Protein AF-0000000068408564 (afdb_homodimer)

Sequence (354 aa):
MNSSTHLSLLFTILLIFIPHVISQTSTPKLYEVVCKNASNDDLEQRCLNLFEDNHEITLAKDDLTLCKLFLNMAIHKSSKAKNYLKSLINKYPSSKVIKKCVTDYYDDLVFSLKSSLSELVKNPLLANYDAVIAGDGPKNCESDLGREKIVNSSSISTINNEMQFLSYVAYLATANLMNSSTHLSLLFTILLIFIPHVISQTSTPKLYEVVCKNASNDDLEQRCLNLFEDNHEITLAKDDLTLCKLFLNMAIHKSSKAKNYLKSLINKYPSSKVIKKCVTDYYDDLVFSLKSSLSELVKNPLLANYDAVIAGDGPKNCESDLGREKIVNSSSISTINNEMQFLSYVAYLATANL

Solvent-accessible surface area (backbone atoms only — not comparable to full-atom values): 18547 Å² total; per-residue (Å²): 141,80,74,76,73,74,81,75,76,77,77,73,76,76,76,73,77,67,72,72,75,68,71,74,74,69,77,75,52,71,61,55,59,35,22,69,70,42,93,42,71,67,54,21,51,53,42,47,51,54,41,67,76,35,57,77,43,65,64,41,89,46,64,68,54,29,38,51,48,47,38,52,49,44,35,52,52,43,48,53,50,34,51,52,44,50,58,42,30,74,75,37,69,66,43,62,52,50,45,43,28,34,70,50,19,39,46,45,23,40,48,22,34,51,50,14,54,73,21,50,82,87,35,34,68,57,13,22,50,27,15,45,56,18,20,48,16,30,49,49,34,39,50,42,33,36,60,62,53,36,56,57,46,56,55,42,40,53,50,22,51,52,46,24,47,45,18,47,50,42,21,41,39,32,63,72,99,137,85,86,72,74,78,80,73,74,80,78,74,77,77,75,76,77,68,74,71,74,69,73,74,74,70,78,76,52,73,63,54,58,35,22,68,69,42,95,42,71,67,54,21,52,54,42,47,50,55,42,68,75,36,56,77,43,65,64,41,88,47,63,68,55,28,36,50,49,46,41,51,49,44,38,51,53,42,49,53,50,36,52,52,45,50,59,41,31,75,76,37,71,67,42,63,48,51,47,43,26,33,70,51,19,38,45,46,23,39,48,21,33,49,52,13,56,73,21,50,81,87,35,34,69,58,14,19,49,25,14,45,56,16,20,48,16,30,48,49,33,43,48,37,30,50,63,54,40,44,64,49,48,60,52,43,41,50,47,23,52,51,48,26,47,45,17,48,49,42,22,41,39,31,61,72,98

Structure (mmCIF, N/CA/C/O backbone):
data_AF-0000000068408564-model_v1
#
loop_
_entity.id
_entity.type
_entity.pdbx_description
1 polymer 'Uncharacterized protein LOC113787081'
#
loop_
_atom_site.group_PDB
_atom_site.id
_atom_site.type_symbol
_atom_site.label_atom_id
_atom_site.label_alt_id
_atom_site.label_comp_id
_atom_site.label_asym_id
_atom_site.label_entity_id
_atom_site.label_seq_id
_atom_site.pdbx_PDB_ins_code
_atom_site.Cartn_x
_atom_site.Cartn_y
_atom_site.Cartn_z
_atom_site.occupancy
_atom_site.B_iso_or_equiv
_atom_site.auth_seq_id
_atom_site.auth_comp_id
_atom_site.auth_asym_id
_atom_site.auth_atom_id
_atom_site.pdbx_PDB_model_num
ATOM 1 N N . MET A 1 1 ? 96.25 -35.688 -16.844 1 30.08 1 MET A N 1
ATOM 2 C CA . MET A 1 1 ? 97 -34.5 -16.484 1 30.08 1 MET A CA 1
ATOM 3 C C . MET A 1 1 ? 96.188 -33.25 -16.703 1 30.08 1 MET A C 1
ATOM 5 O O . MET A 1 1 ? 96.562 -32.156 -16.219 1 30.08 1 MET A O 1
ATOM 9 N N . ASN A 1 2 ? 95.062 -33.375 -17.594 1 30.55 2 ASN A N 1
ATOM 10 C CA . ASN A 1 2 ? 93.875 -32.875 -18.281 1 30.55 2 ASN A CA 1
ATOM 11 C C . ASN A 1 2 ? 92.875 -32.344 -17.297 1 30.55 2 ASN A C 1
ATOM 13 O O . ASN A 1 2 ? 92.062 -33.125 -16.719 1 30.55 2 ASN A O 1
ATOM 17 N N . SER A 1 3 ? 93.25 -31.328 -16.5 1 35.88 3 SER A N 1
ATOM 18 C CA . SER A 1 3 ? 92.5 -30.75 -15.422 1 35.88 3 SER A CA 1
ATOM 19 C C . SER A 1 3 ? 91.188 -30.141 -15.945 1 35.88 3 SER A C 1
ATOM 21 O O . SER A 1 3 ? 90.438 -29.469 -15.203 1 35.88 3 SER A O 1
ATOM 23 N N . SER A 1 4 ? 91.125 -29.969 -17.281 1 37.41 4 SER A N 1
ATOM 24 C CA . SER A 1 4 ? 90.188 -29.031 -17.812 1 37.41 4 SER A CA 1
ATOM 25 C C . SER A 1 4 ? 88.75 -29.5 -17.531 1 37.41 4 SER A C 1
ATOM 27 O O . SER A 1 4 ? 88.188 -30.219 -18.328 1 37.41 4 SER A O 1
ATOM 29 N N . THR A 1 5 ? 88.562 -30.25 -16.438 1 40.66 5 THR A N 1
ATOM 30 C CA . THR A 1 5 ? 87.188 -30.75 -16.281 1 40.66 5 THR A CA 1
ATOM 31 C C . THR A 1 5 ? 86.188 -29.609 -16.297 1 40.66 5 THR A C 1
ATOM 33 O O . THR A 1 5 ? 86.25 -28.719 -15.445 1 40.66 5 THR A O 1
ATOM 36 N N . HIS A 1 6 ? 85.812 -29.047 -17.594 1 37.53 6 HIS A N 1
ATOM 37 C CA . HIS A 1 6 ? 84.75 -28.203 -18.031 1 37.53 6 HIS A CA 1
ATOM 38 C C . HIS A 1 6 ? 83.438 -28.516 -17.266 1 37.53 6 HIS A C 1
ATOM 40 O O . HIS A 1 6 ? 83.125 -29.688 -17.062 1 37.53 6 HIS A O 1
ATOM 46 N N . LEU A 1 7 ? 83.062 -27.594 -16.328 1 39.06 7 LEU A N 1
ATOM 47 C CA . LEU A 1 7 ? 81.812 -27.234 -15.617 1 39.06 7 LEU A CA 1
ATOM 48 C C . LEU A 1 7 ? 80.625 -27.266 -16.562 1 39.06 7 LEU A C 1
ATOM 50 O O . LEU A 1 7 ? 80.438 -26.359 -17.375 1 39.06 7 LEU A O 1
ATOM 54 N N . SER A 1 8 ? 80.438 -28.297 -17.453 1 38.81 8 SER A N 1
ATOM 55 C CA . SER A 1 8 ? 79.188 -28.359 -18.203 1 38.81 8 SER A CA 1
ATOM 56 C C . SER A 1 8 ? 78 -28.156 -17.281 1 38.81 8 SER A C 1
ATOM 58 O O . SER A 1 8 ? 77.75 -29 -16.422 1 38.81 8 SER A O 1
ATOM 60 N N . LEU A 1 9 ? 77.75 -26.891 -16.859 1 39 9 LEU A N 1
ATOM 61 C CA . LEU A 1 9 ? 76.562 -26.359 -16.281 1 39 9 LEU A CA 1
ATOM 62 C C . LEU A 1 9 ? 75.312 -26.844 -17.062 1 39 9 LEU A C 1
ATOM 64 O O . LEU A 1 9 ? 75.188 -26.5 -18.234 1 39 9 LEU A O 1
ATOM 68 N N . LEU A 1 10 ? 74.875 -28.125 -16.828 1 35.78 10 LEU A N 1
ATOM 69 C CA . LEU A 1 10 ? 73.562 -28.734 -17.219 1 35.78 10 LEU A CA 1
ATOM 70 C C . LEU A 1 10 ? 72.438 -27.781 -16.953 1 35.78 10 LEU A C 1
ATOM 72 O O . LEU A 1 10 ? 72.125 -27.422 -15.805 1 35.78 10 LEU A O 1
ATOM 76 N N . PHE A 1 11 ? 72.125 -26.797 -17.844 1 39.72 11 PHE A N 1
ATOM 77 C CA . PHE A 1 11 ? 70.875 -26.062 -17.938 1 39.72 11 PHE A CA 1
ATOM 78 C C . PHE A 1 11 ? 69.688 -27.016 -17.953 1 39.72 11 PHE A C 1
ATOM 80 O O . PHE A 1 11 ? 69.438 -27.641 -18.969 1 39.72 11 PHE A O 1
ATOM 87 N N . THR A 1 12 ? 69.5 -27.828 -16.969 1 38.72 12 THR A N 1
ATOM 88 C CA . THR A 1 12 ? 68.25 -28.578 -16.891 1 38.72 12 THR A CA 1
ATOM 89 C C . THR A 1 12 ? 67 -27.656 -17.031 1 38.72 12 THR A C 1
ATOM 91 O O . THR A 1 12 ? 66.875 -26.703 -16.25 1 38.72 12 THR A O 1
ATOM 94 N N . ILE A 1 13 ? 66.562 -27.328 -18.234 1 41.34 13 ILE A N 1
ATOM 95 C CA . ILE A 1 13 ? 65.25 -26.75 -18.578 1 41.34 13 ILE A CA 1
ATOM 96 C C . ILE A 1 13 ? 64.188 -27.391 -17.734 1 41.34 13 ILE A C 1
ATOM 98 O O . ILE A 1 13 ? 63.938 -28.594 -17.844 1 41.34 13 ILE A O 1
ATOM 102 N N . LEU A 1 14 ? 63.906 -26.922 -16.516 1 42.53 14 LEU A N 1
ATOM 103 C CA . LEU A 1 14 ? 62.719 -27.203 -15.734 1 42.53 14 LEU A CA 1
ATOM 104 C C . LEU A 1 14 ? 61.469 -27 -16.562 1 42.53 14 LEU A C 1
ATOM 106 O O . LEU A 1 14 ? 61.125 -25.859 -16.922 1 42.53 14 LEU A O 1
ATOM 110 N N . LEU A 1 15 ? 61.188 -27.844 -17.547 1 44.28 15 LEU A N 1
ATOM 111 C CA . LEU A 1 15 ? 59.875 -27.875 -18.125 1 44.28 15 LEU A CA 1
ATOM 112 C C . LEU A 1 15 ? 58.781 -27.859 -17.047 1 44.28 15 LEU A C 1
ATOM 114 O O . LEU A 1 15 ? 58.656 -28.812 -16.281 1 44.28 15 LEU A O 1
ATOM 118 N N . ILE A 1 16 ? 58.531 -26.641 -16.5 1 44.66 16 ILE A N 1
ATOM 119 C CA . ILE A 1 16 ? 57.375 -26.422 -15.664 1 44.66 16 ILE A CA 1
ATOM 120 C C . ILE A 1 16 ? 56.125 -27.016 -16.328 1 44.66 16 ILE A C 1
ATOM 122 O O . ILE A 1 16 ? 55.719 -26.562 -17.406 1 44.66 16 ILE A O 1
ATOM 126 N N . PHE A 1 17 ? 55.906 -28.312 -16.188 1 44.94 17 PHE A N 1
ATOM 127 C CA . PHE A 1 17 ? 54.594 -28.859 -16.422 1 44.94 17 PHE A CA 1
ATOM 128 C C . PHE A 1 17 ? 53.531 -27.984 -15.773 1 44.94 17 PHE A C 1
ATOM 130 O O . PHE A 1 17 ? 53.406 -27.938 -14.547 1 44.94 17 PHE A O 1
ATOM 137 N N . ILE A 1 18 ? 53.25 -26.859 -16.406 1 46.59 18 ILE A N 1
ATOM 138 C CA . ILE A 1 18 ? 52 -26.188 -16 1 46.59 18 ILE A CA 1
ATOM 139 C C . ILE A 1 18 ? 50.812 -27.125 -16.188 1 46.59 18 ILE A C 1
ATOM 141 O O . ILE A 1 18 ? 50.531 -27.547 -17.312 1 46.59 18 ILE A O 1
ATOM 145 N N . PRO A 1 19 ? 50.438 -27.875 -15.211 1 44.56 19 PRO A N 1
ATOM 146 C CA . PRO A 1 19 ? 49.188 -28.578 -15.422 1 44.56 19 PRO A CA 1
ATOM 147 C C . PRO A 1 19 ? 48.125 -27.688 -16.062 1 44.56 19 PRO A C 1
ATOM 149 O O . PRO A 1 19 ? 47.969 -26.516 -15.688 1 44.56 19 PRO A O 1
ATOM 152 N N . HIS A 1 20 ? 47.938 -27.781 -17.344 1 42.56 20 HIS A N 1
ATOM 153 C CA . HIS A 1 20 ? 46.719 -27.219 -17.844 1 42.56 20 HIS A CA 1
ATOM 154 C C . HIS A 1 20 ? 45.531 -27.484 -16.906 1 42.56 20 HIS A C 1
ATOM 156 O O . HIS A 1 20 ? 45.188 -28.641 -16.688 1 42.56 20 HIS A O 1
ATOM 162 N N . VAL A 1 21 ? 45.438 -26.75 -15.789 1 45 21 VAL A N 1
ATOM 163 C CA . VAL A 1 21 ? 44.125 -26.719 -15.172 1 45 21 VAL A CA 1
ATOM 164 C C . VAL A 1 21 ? 43.031 -26.828 -16.25 1 45 21 VAL A C 1
ATOM 166 O O . VAL A 1 21 ? 42.812 -25.875 -17.016 1 45 21 VAL A O 1
ATOM 169 N N . ILE A 1 22 ? 43 -27.922 -17.031 1 42.09 22 ILE A N 1
ATOM 170 C CA . ILE A 1 22 ? 41.719 -28.141 -17.734 1 42.09 22 ILE A CA 1
ATOM 171 C C . ILE A 1 22 ? 40.562 -27.641 -16.875 1 42.09 22 ILE A C 1
ATOM 173 O O . ILE A 1 22 ? 40.344 -28.141 -15.773 1 42.09 22 ILE A O 1
ATOM 177 N N . SER A 1 23 ? 40.344 -26.422 -16.797 1 43.03 23 SER A N 1
ATOM 178 C CA . SER A 1 23 ? 39.062 -25.969 -16.281 1 43.03 23 SER A CA 1
ATOM 179 C C . SER A 1 23 ? 37.938 -26.922 -16.672 1 43.03 23 SER A C 1
ATOM 181 O O . SER A 1 23 ? 37.625 -27.062 -17.844 1 43.03 23 SER A O 1
ATOM 183 N N . GLN A 1 24 ? 37.812 -28.125 -16.234 1 46.16 24 GLN A N 1
ATOM 184 C CA . GLN A 1 24 ? 36.625 -28.953 -16.406 1 46.16 24 GLN A CA 1
ATOM 185 C C . GLN A 1 24 ? 35.375 -28.094 -16.562 1 46.16 24 GLN A C 1
ATOM 187 O O . GLN A 1 24 ? 34.969 -27.422 -15.625 1 46.16 24 GLN A O 1
ATOM 192 N N . THR A 1 25 ? 35.062 -27.359 -17.578 1 51.16 25 THR A N 1
ATOM 193 C CA . THR A 1 25 ? 33.812 -26.688 -17.891 1 51.16 25 THR A CA 1
ATOM 194 C C . THR A 1 25 ? 32.625 -27.562 -17.516 1 51.16 25 THR A C 1
ATOM 196 O O . THR A 1 25 ? 32.344 -28.562 -18.188 1 51.16 25 THR A O 1
ATOM 199 N N . SER A 1 26 ? 32.531 -27.891 -16.312 1 62.12 26 SER A N 1
ATOM 200 C CA . SER A 1 26 ? 31.406 -28.719 -15.852 1 62.12 26 SER A CA 1
ATOM 201 C C . SER A 1 26 ? 30.125 -28.391 -16.625 1 62.12 26 SER A C 1
ATOM 203 O O . SER A 1 26 ? 29.875 -27.219 -16.953 1 62.12 26 SER A O 1
ATOM 205 N N . THR A 1 27 ? 29.531 -29.344 -17.406 1 76.06 27 THR A N 1
ATOM 206 C CA . THR A 1 27 ? 28.25 -29.234 -18.094 1 76.06 27 THR A CA 1
ATOM 207 C C . THR A 1 27 ? 27.219 -28.547 -17.219 1 76.06 27 THR A C 1
ATOM 209 O O . THR A 1 27 ? 27.078 -28.875 -16.031 1 76.06 27 THR A O 1
ATOM 212 N N . PRO A 1 28 ? 26.703 -27.453 -17.719 1 80.94 28 PRO A N 1
ATOM 213 C CA . PRO A 1 28 ? 25.703 -26.75 -16.906 1 80.94 28 PRO A CA 1
ATOM 214 C C . PRO A 1 28 ? 24.578 -27.672 -16.453 1 80.94 28 PRO A C 1
ATOM 216 O O . PRO A 1 28 ? 24.156 -28.562 -17.219 1 80.94 28 PRO A O 1
ATOM 219 N N . LYS A 1 29 ? 24.266 -27.547 -15.219 1 91.25 29 LYS A N 1
ATOM 220 C CA . LYS A 1 29 ? 23.109 -28.266 -14.695 1 91.25 29 LYS A CA 1
ATOM 221 C C . LYS A 1 29 ? 21.828 -27.812 -15.383 1 91.25 29 LYS A C 1
ATOM 223 O O . LYS A 1 29 ? 21.734 -26.672 -15.852 1 91.25 29 LYS A O 1
ATOM 228 N N . LEU A 1 30 ? 20.828 -28.688 -15.555 1 91.56 30 LEU A N 1
ATOM 229 C CA . LEU A 1 30 ? 19.578 -28.422 -16.266 1 91.56 30 LEU A CA 1
ATOM 230 C C . LEU A 1 30 ? 18.953 -27.125 -15.789 1 91.56 30 LEU A C 1
ATOM 232 O O . LEU A 1 30 ? 18.516 -26.312 -16.609 1 91.56 30 LEU A O 1
ATOM 236 N N . TYR A 1 31 ? 18.969 -26.922 -14.414 1 93.06 31 TYR A N 1
ATOM 237 C CA . TYR A 1 31 ? 18.281 -25.75 -13.883 1 93.06 31 TYR A CA 1
ATOM 238 C C . TYR A 1 31 ? 19.047 -24.469 -14.234 1 93.06 31 TYR A C 1
ATOM 240 O O . TYR A 1 31 ? 18.453 -23.406 -14.344 1 93.06 31 TYR A O 1
ATOM 248 N N . GLU A 1 32 ? 20.375 -24.5 -14.398 1 91 32 GLU A N 1
ATOM 249 C CA . GLU A 1 32 ? 21.156 -23.344 -14.82 1 91 32 GLU A CA 1
ATOM 250 C C . GLU A 1 32 ? 20.781 -22.906 -16.234 1 91 32 GLU A C 1
ATOM 252 O O . GLU A 1 32 ? 20.688 -21.719 -16.531 1 91 32 GLU A O 1
ATOM 257 N N . VAL A 1 33 ? 20.594 -23.922 -17.094 1 87.69 33 VAL A N 1
ATOM 258 C CA . VAL A 1 33 ? 20.172 -23.641 -18.469 1 87.69 33 VAL A CA 1
ATOM 259 C C . VAL A 1 33 ? 18.797 -22.984 -18.453 1 87.69 33 VAL A C 1
ATOM 261 O O . VAL A 1 33 ? 18.562 -22.016 -19.188 1 87.69 33 VAL A O 1
ATOM 264 N N . VAL A 1 34 ? 17.844 -23.531 -17.672 1 89.12 34 VAL A N 1
ATOM 265 C CA . VAL A 1 34 ? 16.5 -22.953 -17.516 1 89.12 34 VAL A CA 1
ATOM 266 C C . VAL A 1 34 ? 16.625 -21.484 -17.141 1 89.12 34 VAL A C 1
ATOM 268 O O . VAL A 1 34 ? 16.016 -20.609 -17.766 1 89.12 34 VAL A O 1
ATOM 271 N N . CYS A 1 35 ? 17.453 -21.156 -16.109 1 90.25 35 CYS A N 1
ATOM 272 C CA . CYS A 1 35 ? 17.5 -19.828 -15.531 1 90.25 35 CYS A CA 1
ATOM 273 C C . CYS A 1 35 ? 18.281 -18.875 -16.438 1 90.25 35 CYS A C 1
ATOM 275 O O . CYS A 1 35 ? 18.062 -17.656 -16.391 1 90.25 35 CYS A O 1
ATOM 277 N N . LYS A 1 36 ? 19.172 -19.328 -17.297 1 87.62 36 LYS A N 1
ATOM 278 C CA . LYS A 1 36 ? 19.922 -18.5 -18.234 1 87.62 36 LYS A CA 1
ATOM 279 C C . LYS A 1 36 ? 19.016 -17.812 -19.234 1 87.62 36 LYS A C 1
ATOM 281 O O . LYS A 1 36 ? 19.359 -16.766 -19.797 1 87.62 36 LYS A O 1
ATOM 286 N N . ASN A 1 37 ? 17.828 -18.406 -19.422 1 84.69 37 ASN A N 1
ATOM 287 C CA . ASN A 1 37 ? 16.875 -17.891 -20.391 1 84.69 37 ASN A CA 1
ATOM 288 C C . ASN A 1 37 ? 16 -16.797 -19.781 1 84.69 37 ASN A C 1
ATOM 290 O O . ASN A 1 37 ? 15.102 -16.266 -20.438 1 84.69 37 ASN A O 1
ATOM 294 N N . ALA A 1 38 ? 16.188 -16.422 -18.531 1 85.12 38 ALA A N 1
ATOM 295 C CA . ALA A 1 38 ? 15.438 -15.344 -17.891 1 85.12 38 ALA A CA 1
ATOM 296 C C . ALA A 1 38 ? 15.672 -14.016 -18.609 1 85.12 38 ALA A C 1
ATOM 298 O O . ALA A 1 38 ? 16.703 -13.836 -19.266 1 85.12 38 ALA A O 1
ATOM 299 N N . SER A 1 39 ? 14.758 -13.078 -18.438 1 82 39 SER A N 1
ATOM 300 C CA . SER A 1 39 ? 14.695 -11.859 -19.25 1 82 39 SER A CA 1
ATOM 301 C C . SER A 1 39 ? 15.805 -10.883 -18.859 1 82 39 SER A C 1
ATOM 303 O O . SER A 1 39 ? 16.141 -9.977 -19.625 1 82 39 SER A O 1
ATOM 305 N N . ASN A 1 40 ? 16.297 -10.984 -17.641 1 78.69 40 ASN A N 1
ATOM 306 C CA . ASN A 1 40 ? 17.391 -10.141 -17.188 1 78.69 40 ASN A CA 1
ATOM 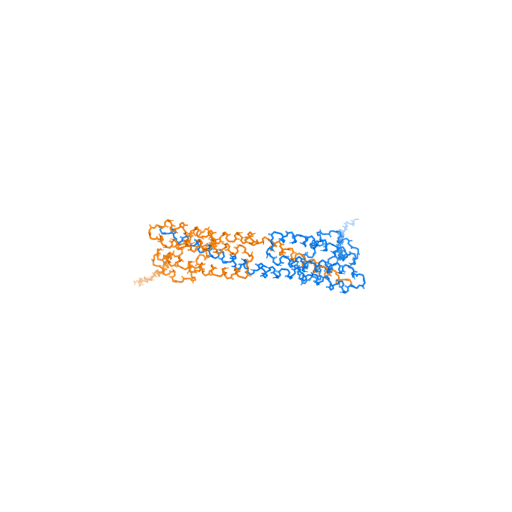307 C C . ASN A 1 40 ? 18.172 -10.812 -16.047 1 78.69 40 ASN A C 1
ATOM 309 O O . ASN A 1 40 ? 17.766 -11.859 -15.547 1 78.69 40 ASN A O 1
ATOM 313 N N . A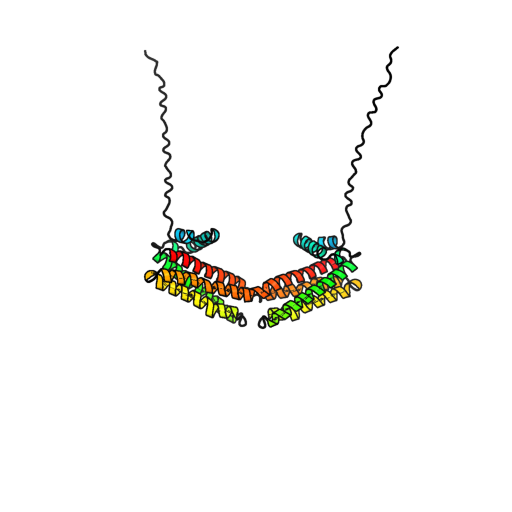SP A 1 41 ? 19.297 -10.164 -15.664 1 78.94 41 ASP A N 1
ATOM 314 C CA . ASP A 1 41 ? 20.234 -10.758 -14.719 1 78.94 41 ASP A CA 1
ATOM 315 C C . ASP A 1 41 ? 19.594 -10.922 -13.336 1 78.94 41 ASP A C 1
ATOM 317 O O . ASP A 1 41 ? 19.875 -11.891 -12.633 1 78.94 41 ASP A O 1
ATOM 321 N N . ASP A 1 42 ? 18.797 -10.055 -13 1 77.25 42 ASP A N 1
ATOM 322 C CA . ASP A 1 42 ? 18.141 -10.125 -11.695 1 77.25 42 ASP A CA 1
ATOM 323 C C . ASP A 1 42 ? 17.219 -11.336 -11.617 1 77.25 42 ASP A C 1
ATOM 325 O O . ASP A 1 42 ? 17.234 -12.07 -10.633 1 77.25 42 ASP A O 1
ATOM 329 N N . LEU A 1 43 ? 16.438 -11.508 -12.664 1 80.25 43 LEU A N 1
ATOM 330 C CA . LEU A 1 43 ? 15.508 -12.633 -12.711 1 80.25 43 LEU A CA 1
ATOM 331 C C . LEU A 1 43 ? 16.25 -13.953 -12.844 1 80.25 43 LEU A C 1
ATOM 333 O O . LEU A 1 43 ? 15.82 -14.977 -12.297 1 80.25 43 LEU A O 1
ATOM 337 N N . GLU A 1 44 ? 17.406 -13.945 -13.625 1 86.5 44 GLU A N 1
ATOM 338 C CA . GLU A 1 44 ? 18.25 -15.141 -13.703 1 86.5 44 GLU A CA 1
ATOM 339 C C . GLU A 1 44 ? 18.766 -15.547 -12.32 1 86.5 44 GLU A C 1
ATOM 341 O O . GLU A 1 44 ? 18.672 -16.719 -11.945 1 86.5 44 GLU A O 1
ATOM 346 N N . GLN A 1 45 ? 19.219 -14.555 -11.547 1 84.69 45 GLN A N 1
ATOM 347 C CA . GLN A 1 45 ? 19.75 -14.828 -10.211 1 84.69 45 GLN A CA 1
ATOM 348 C C . GLN A 1 45 ? 18.641 -15.32 -9.281 1 84.69 45 GLN A C 1
ATOM 350 O O . GLN A 1 45 ? 18.844 -16.25 -8.508 1 84.69 45 GLN A O 1
ATOM 355 N N . ARG A 1 46 ? 17.5 -14.703 -9.344 1 83.5 46 ARG A N 1
ATOM 356 C CA . ARG A 1 46 ? 16.359 -15.117 -8.531 1 83.5 46 ARG A CA 1
ATOM 357 C C . ARG A 1 46 ? 15.938 -16.547 -8.875 1 83.5 46 ARG A C 1
ATO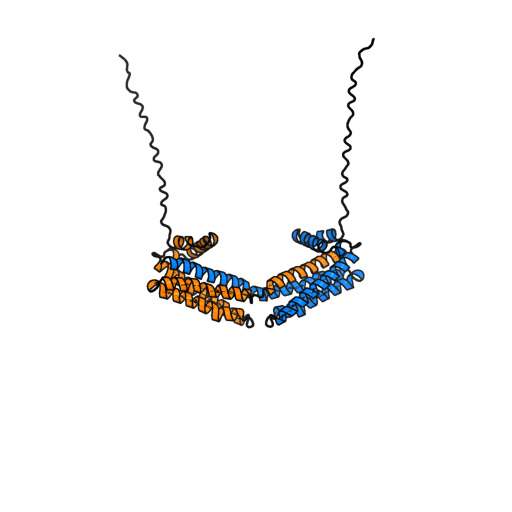M 359 O O . ARG A 1 46 ? 15.578 -17.328 -7.984 1 83.5 46 ARG A O 1
ATOM 366 N N . CYS A 1 47 ? 16.031 -16.891 -10.172 1 88.69 47 CYS A N 1
ATOM 367 C CA . CYS A 1 47 ? 15.734 -18.234 -10.664 1 88.69 47 CYS A CA 1
ATOM 368 C C . CYS A 1 47 ? 16.719 -19.25 -10.109 1 88.69 47 CYS A C 1
ATOM 370 O O . CYS A 1 47 ? 16.328 -20.281 -9.57 1 88.69 47 CYS A O 1
ATOM 372 N N . LEU A 1 48 ? 17.969 -18.906 -10.141 1 88.81 48 LEU A N 1
ATOM 373 C CA . LEU A 1 48 ? 19.016 -19.781 -9.625 1 88.81 48 LEU A CA 1
ATOM 374 C C . LEU A 1 48 ? 18.828 -20.031 -8.133 1 88.81 48 LEU A C 1
ATOM 376 O O . LEU A 1 48 ? 18.891 -21.172 -7.672 1 88.81 48 LEU A O 1
ATOM 380 N N . ASN A 1 49 ? 18.531 -19.016 -7.387 1 85.44 49 ASN A N 1
ATOM 381 C CA . ASN A 1 49 ? 18.312 -19.141 -5.949 1 85.44 49 ASN A CA 1
ATOM 382 C C . ASN A 1 49 ? 17.125 -20.031 -5.629 1 85.44 49 ASN A C 1
ATOM 384 O O . ASN A 1 49 ? 17.156 -20.828 -4.684 1 85.44 49 ASN A O 1
ATOM 388 N N . LEU A 1 50 ? 16.047 -19.875 -6.41 1 86.19 50 LEU A N 1
ATOM 389 C CA . LEU A 1 50 ? 14.844 -20.672 -6.215 1 86.19 50 LEU A CA 1
ATOM 390 C C . LEU A 1 50 ? 15.148 -22.156 -6.359 1 86.19 50 LEU A C 1
ATOM 392 O O . LEU A 1 50 ? 14.703 -22.969 -5.547 1 86.19 50 LEU A O 1
ATOM 396 N N . PHE A 1 51 ? 15.914 -22.516 -7.398 1 91.25 51 PHE A N 1
ATOM 397 C CA . PHE A 1 51 ? 16.281 -23.906 -7.609 1 91.25 51 PHE A CA 1
ATOM 398 C C . PHE A 1 51 ? 17.234 -24.391 -6.523 1 91.25 51 PHE A C 1
ATOM 400 O O . PHE A 1 51 ? 17.078 -25.516 -6.008 1 91.25 51 PHE A O 1
ATOM 407 N N . GLU A 1 52 ? 18.156 -23.547 -6.098 1 85.12 52 GLU A N 1
ATOM 408 C CA . GLU A 1 52 ? 19.156 -23.922 -5.09 1 85.12 52 GLU A CA 1
ATOM 409 C C . GLU A 1 52 ? 18.5 -24.156 -3.732 1 85.12 52 GLU A C 1
ATOM 411 O O . GLU A 1 52 ? 18.969 -24.984 -2.943 1 85.12 52 GLU A O 1
ATOM 416 N N . ASP A 1 53 ? 17.406 -23.438 -3.531 1 84.94 53 ASP A N 1
ATOM 417 C CA . ASP A 1 53 ? 16.641 -23.625 -2.297 1 84.94 53 ASP A CA 1
ATOM 418 C C . ASP A 1 53 ? 15.82 -24.906 -2.34 1 84.94 53 ASP A C 1
ATOM 420 O O . ASP A 1 53 ? 15.25 -25.328 -1.33 1 84.94 53 ASP A O 1
ATOM 424 N N . ASN A 1 54 ? 15.688 -25.547 -3.547 1 86.5 54 ASN A N 1
ATOM 425 C CA . ASN A 1 54 ? 14.914 -26.766 -3.752 1 86.5 54 ASN A CA 1
ATOM 426 C C . ASN A 1 54 ? 15.75 -27.859 -4.395 1 86.5 54 ASN A C 1
ATOM 428 O O . ASN A 1 54 ? 15.594 -28.156 -5.578 1 86.5 54 ASN A O 1
ATOM 432 N N . HIS A 1 55 ? 16.531 -28.609 -3.602 1 86 55 HIS A N 1
ATOM 433 C CA . HIS A 1 55 ? 17.609 -29.484 -4.031 1 86 55 HIS A CA 1
ATOM 434 C C . HIS A 1 55 ? 17.078 -30.703 -4.793 1 86 55 HIS A C 1
ATOM 436 O O . HIS A 1 55 ? 17.719 -31.203 -5.707 1 86 55 HIS A O 1
ATOM 442 N N . GLU A 1 56 ? 15.914 -31.125 -4.387 1 89.88 56 GLU A N 1
ATOM 443 C CA . GLU A 1 56 ? 15.328 -32.25 -5.082 1 89.88 56 GLU A CA 1
ATOM 444 C C . GLU A 1 56 ? 15.141 -31.969 -6.57 1 89.88 56 GLU A C 1
ATOM 446 O O . GLU A 1 56 ? 15.281 -32.844 -7.41 1 89.88 56 GLU A O 1
ATOM 451 N N . ILE A 1 57 ? 14.891 -30.719 -6.859 1 91.62 57 ILE A N 1
ATOM 452 C CA . ILE A 1 57 ? 14.648 -30.328 -8.242 1 91.62 57 ILE A CA 1
ATOM 453 C C . ILE A 1 57 ? 15.977 -30.203 -8.984 1 91.62 57 ILE A C 1
ATOM 455 O O . ILE A 1 57 ? 16.062 -30.578 -10.156 1 91.62 57 ILE A O 1
ATOM 459 N N . THR A 1 58 ? 17.078 -29.797 -8.344 1 91.69 58 THR A N 1
ATOM 460 C CA . THR A 1 58 ? 18.375 -29.594 -8.984 1 91.69 58 THR A CA 1
ATOM 461 C C . THR A 1 58 ? 19 -30.938 -9.352 1 91.69 58 THR A C 1
ATOM 463 O O . THR A 1 58 ? 19.906 -30.984 -10.188 1 91.69 58 THR A O 1
ATOM 466 N N . LEU A 1 59 ? 18.5 -32 -8.805 1 92.25 59 LEU A N 1
ATOM 467 C CA . LEU A 1 59 ? 19.062 -33.344 -9.039 1 92.25 59 LEU A CA 1
ATOM 468 C C . LEU A 1 59 ? 18.344 -34.031 -10.195 1 92.25 59 LEU A C 1
ATOM 470 O O . LEU A 1 59 ? 18.688 -35.156 -10.562 1 92.25 59 LEU A O 1
ATOM 474 N N . ALA A 1 60 ? 17.312 -33.375 -10.773 1 93.81 60 ALA A N 1
ATOM 475 C CA . ALA A 1 60 ? 16.578 -33.969 -11.891 1 93.81 60 ALA A CA 1
ATOM 476 C C . ALA A 1 60 ? 17.531 -34.406 -12.992 1 93.81 60 ALA A C 1
ATOM 478 O O . ALA A 1 60 ? 18.484 -33.719 -13.328 1 93.81 60 ALA A O 1
ATOM 479 N N . LYS A 1 61 ? 17.312 -35.531 -13.594 1 93.94 61 LYS A N 1
ATOM 480 C CA . LYS A 1 61 ? 18.203 -36.156 -14.562 1 93.94 61 LYS A CA 1
ATOM 481 C C . LYS A 1 61 ? 17.922 -35.656 -15.977 1 93.94 61 LYS A C 1
ATOM 483 O O . LYS A 1 61 ? 18.734 -35.812 -16.875 1 93.94 61 LYS A O 1
ATOM 488 N N . ASP A 1 62 ? 16.688 -35.188 -16.188 1 92.81 62 ASP A N 1
ATOM 489 C CA . ASP A 1 62 ? 16.312 -34.656 -17.5 1 92.81 62 ASP A CA 1
ATOM 490 C C . ASP A 1 62 ? 15.312 -33.531 -17.359 1 92.81 62 ASP A C 1
ATOM 492 O O . ASP A 1 62 ? 14.797 -33.281 -16.266 1 92.81 62 ASP A O 1
ATOM 496 N N . ASP A 1 63 ? 15.008 -32.844 -18.422 1 90.62 63 ASP A N 1
ATOM 497 C CA . ASP A 1 63 ? 14.164 -31.656 -18.438 1 90.62 63 ASP A CA 1
ATOM 498 C C . ASP A 1 63 ? 12.734 -32 -18.016 1 90.62 63 ASP A C 1
ATOM 500 O O . ASP A 1 63 ? 12.078 -31.234 -17.312 1 90.62 63 ASP A O 1
ATOM 504 N N . LEU A 1 64 ? 12.211 -33.125 -18.5 1 94.38 64 LEU A N 1
ATOM 505 C CA . LEU A 1 64 ? 10.844 -33.5 -18.172 1 94.38 64 LEU A CA 1
ATOM 506 C C . LEU A 1 64 ? 10.68 -33.719 -16.672 1 94.38 64 LEU A C 1
ATOM 508 O O . LEU A 1 64 ? 9.727 -33.219 -16.062 1 94.38 64 LEU A O 1
ATOM 512 N N . THR A 1 65 ? 11.664 -34.438 -16.062 1 95.44 65 THR A N 1
ATOM 513 C CA . THR A 1 65 ? 11.641 -34.656 -14.617 1 95.44 65 THR A CA 1
ATOM 514 C C . THR A 1 65 ? 11.766 -33.344 -13.859 1 95.44 65 THR A C 1
ATOM 516 O O . THR A 1 65 ? 11.07 -33.125 -12.867 1 95.44 65 THR A O 1
ATOM 519 N N . LEU A 1 66 ? 12.648 -32.406 -14.336 1 94.25 66 LEU A N 1
ATOM 520 C CA . LEU A 1 66 ? 12.805 -31.109 -13.727 1 94.25 66 LEU A CA 1
ATOM 521 C C . LEU A 1 66 ? 11.492 -30.328 -13.758 1 94.25 66 LEU A C 1
ATOM 523 O O . LEU A 1 66 ? 11.062 -29.781 -12.742 1 94.25 66 LEU A O 1
ATOM 527 N N . CYS A 1 67 ? 10.836 -30.328 -14.898 1 94.94 67 CYS A N 1
ATOM 528 C CA . CYS A 1 67 ? 9.57 -29.625 -15.062 1 94.94 67 CYS A CA 1
ATOM 529 C C . CYS A 1 67 ? 8.508 -30.203 -14.125 1 94.94 67 CYS A C 1
ATOM 531 O O . CYS A 1 67 ? 7.773 -29.453 -13.477 1 94.94 67 CYS A O 1
ATOM 533 N N . LYS A 1 68 ? 8.438 -31.562 -14.07 1 95.88 68 LYS A N 1
ATOM 534 C CA . LYS A 1 68 ? 7.441 -32.219 -13.219 1 95.88 68 LYS A CA 1
ATOM 535 C C . LYS A 1 68 ? 7.633 -31.844 -11.75 1 95.88 68 LYS A C 1
ATOM 537 O O . LYS A 1 68 ? 6.676 -31.469 -11.078 1 95.88 68 LYS A O 1
ATOM 542 N N . LEU A 1 69 ? 8.836 -31.891 -11.281 1 93.94 69 LEU A N 1
ATOM 543 C CA . LEU A 1 69 ? 9.133 -31.562 -9.891 1 93.94 69 LEU A CA 1
ATOM 544 C C . LEU A 1 69 ? 8.844 -30.094 -9.609 1 93.94 69 LEU A C 1
ATOM 546 O O . LEU A 1 69 ? 8.273 -29.766 -8.57 1 93.94 69 LEU A O 1
ATOM 550 N N . PHE A 1 70 ? 9.234 -29.234 -10.492 1 94.75 70 PHE A N 1
ATOM 551 C CA . PHE A 1 70 ? 9.031 -27.797 -10.297 1 94.75 70 PHE A CA 1
ATOM 552 C C . PHE A 1 70 ? 7.547 -27.453 -10.281 1 94.75 70 PHE A C 1
ATOM 554 O O . PHE A 1 70 ? 7.09 -26.719 -9.414 1 94.75 70 PHE A O 1
ATOM 561 N N . LEU A 1 71 ? 6.809 -27.984 -11.281 1 96.19 71 LEU A N 1
ATOM 562 C CA . LEU A 1 71 ? 5.379 -27.688 -11.352 1 96.19 71 LEU A CA 1
ATOM 563 C C . LEU A 1 71 ? 4.656 -28.219 -10.117 1 96.19 71 LEU A C 1
ATOM 565 O O . LEU A 1 71 ? 3.74 -27.578 -9.602 1 96.19 71 LEU A O 1
ATOM 569 N N . ASN A 1 72 ? 5.07 -29.391 -9.633 1 94.88 72 ASN A N 1
ATOM 570 C CA . ASN A 1 72 ? 4.484 -29.906 -8.391 1 94.88 72 ASN A CA 1
ATOM 571 C C . ASN A 1 72 ? 4.738 -28.953 -7.223 1 94.88 72 ASN A C 1
ATOM 573 O O . ASN A 1 72 ? 3.836 -28.688 -6.434 1 94.88 72 ASN A O 1
ATOM 577 N N . MET A 1 73 ? 5.926 -28.469 -7.086 1 91.44 73 MET A N 1
ATOM 578 C CA . MET A 1 73 ? 6.25 -27.5 -6.043 1 91.44 73 MET A CA 1
ATOM 579 C C . MET A 1 73 ? 5.434 -26.219 -6.219 1 91.44 73 MET A C 1
ATOM 581 O O . MET A 1 73 ? 4.891 -25.688 -5.246 1 91.44 73 MET A O 1
ATOM 585 N N . ALA A 1 74 ? 5.375 -25.703 -7.441 1 92.06 74 ALA A N 1
ATOM 586 C CA . ALA A 1 74 ? 4.637 -24.484 -7.73 1 92.06 74 ALA A CA 1
ATOM 587 C C . ALA A 1 74 ? 3.156 -24.641 -7.383 1 92.06 74 ALA A C 1
ATOM 589 O O . ALA A 1 74 ? 2.543 -23.719 -6.828 1 92.06 74 ALA A O 1
ATOM 590 N N . ILE A 1 75 ? 2.543 -25.797 -7.723 1 94.44 75 ILE A N 1
ATOM 591 C CA . ILE A 1 75 ? 1.149 -26.094 -7.402 1 94.44 75 ILE A CA 1
ATOM 592 C C . ILE A 1 75 ? 0.959 -26.094 -5.887 1 94.44 75 ILE A C 1
ATOM 594 O O . ILE A 1 75 ? 0.023 -25.469 -5.375 1 94.44 75 ILE A O 1
ATOM 598 N N . HIS A 1 76 ? 1.886 -26.734 -5.191 1 91.44 76 HIS A N 1
ATOM 599 C CA . HIS A 1 76 ? 1.809 -26.797 -3.736 1 91.44 76 HIS A CA 1
ATOM 600 C C . HIS A 1 76 ? 1.9 -25.406 -3.125 1 91.44 76 HIS A C 1
ATOM 602 O O . HIS A 1 76 ? 1.069 -25.031 -2.295 1 91.44 76 HIS A O 1
ATOM 608 N N . LYS A 1 77 ? 2.875 -24.656 -3.525 1 87.75 77 LYS A N 1
ATOM 609 C CA . LYS A 1 77 ? 3.07 -23.312 -2.986 1 87.75 77 LYS A CA 1
ATOM 610 C C . LYS A 1 77 ? 1.895 -22.406 -3.336 1 87.75 77 LYS A C 1
ATOM 612 O O . LYS A 1 77 ? 1.452 -21.609 -2.508 1 87.75 77 LYS A O 1
ATOM 617 N N . SER A 1 78 ? 1.397 -22.453 -4.523 1 91.56 78 SER A N 1
ATOM 618 C CA . SER A 1 78 ? 0.265 -21.641 -4.953 1 91.56 78 SER A CA 1
ATOM 619 C C . SER A 1 78 ? -0.997 -22 -4.172 1 91.56 78 SER A C 1
ATOM 621 O O . SER A 1 78 ? -1.791 -21.125 -3.834 1 91.56 78 SER A O 1
ATOM 623 N N . SER A 1 79 ? -1.191 -23.328 -3.934 1 92.62 79 SER A N 1
ATOM 624 C CA . SER A 1 79 ? -2.338 -23.75 -3.137 1 92.62 79 SER A CA 1
ATOM 625 C C . SER A 1 79 ? -2.244 -23.219 -1.708 1 92.62 79 SER A C 1
ATOM 627 O O . SER A 1 79 ? -3.25 -22.812 -1.124 1 92.62 79 SER A O 1
ATOM 629 N N . LYS A 1 80 ? -1.047 -23.281 -1.129 1 86.62 80 LYS A N 1
ATOM 630 C CA . LYS A 1 80 ? -0.843 -22.719 0.201 1 86.62 80 LYS A CA 1
ATOM 631 C C . LYS A 1 80 ? -1.135 -21.219 0.211 1 86.62 80 LYS A C 1
ATOM 633 O O . LYS A 1 80 ? -1.756 -20.703 1.145 1 86.62 80 LYS A O 1
ATOM 638 N N . ALA A 1 81 ? -0.643 -20.516 -0.783 1 86.06 81 ALA A N 1
ATOM 639 C CA . ALA A 1 81 ? -0.903 -19.078 -0.909 1 86.06 81 ALA A CA 1
ATOM 640 C C . ALA A 1 81 ? -2.4 -18.812 -1.002 1 86.06 81 ALA A C 1
ATOM 642 O O . ALA A 1 81 ? -2.912 -17.906 -0.333 1 86.06 81 ALA A O 1
ATOM 643 N N . LYS A 1 82 ? -3.146 -19.594 -1.883 1 88.75 82 LYS A N 1
ATOM 644 C CA . LYS A 1 82 ? -4.594 -19.469 -2.02 1 88.75 82 LYS A CA 1
ATOM 645 C C . LYS A 1 82 ? -5.289 -19.625 -0.67 1 88.75 82 LYS A C 1
ATOM 647 O O . LYS A 1 82 ? -6.164 -18.844 -0.316 1 88.75 82 LYS A O 1
ATOM 652 N N . ASN A 1 83 ? -4.875 -20.625 0.115 1 86.75 83 ASN A N 1
ATOM 653 C CA . ASN A 1 83 ? -5.473 -20.875 1.422 1 86.75 83 ASN A CA 1
ATOM 654 C C . ASN A 1 83 ? -5.203 -19.734 2.391 1 86.75 83 ASN A C 1
ATOM 656 O O . ASN A 1 83 ? -6.074 -19.375 3.182 1 86.75 83 ASN A O 1
ATOM 660 N N . TYR A 1 84 ? -4.035 -19.25 2.32 1 82.56 84 TYR A N 1
ATOM 661 C CA . TYR A 1 84 ? -3.727 -18.078 3.146 1 82.56 84 TYR A CA 1
ATOM 662 C C . TYR A 1 84 ? -4.637 -16.906 2.803 1 82.56 84 TYR A C 1
ATOM 664 O O . TYR A 1 84 ? -5.203 -16.281 3.695 1 82.56 84 TYR A O 1
ATOM 672 N N . LEU A 1 85 ? -4.781 -16.578 1.54 1 82.62 85 LEU A N 1
ATOM 673 C CA . LEU A 1 85 ? -5.645 -15.477 1.106 1 82.62 85 LEU A CA 1
ATOM 674 C C . LEU A 1 85 ? -7.086 -15.727 1.536 1 82.62 85 LEU A C 1
ATOM 676 O O . LEU A 1 85 ? -7.789 -14.789 1.929 1 82.62 85 LEU A O 1
ATOM 680 N N . LYS A 1 86 ? -7.508 -17.016 1.398 1 85.25 86 LYS A N 1
ATOM 681 C CA . LYS A 1 86 ? -8.844 -17.375 1.855 1 85.25 86 LYS A CA 1
ATOM 682 C C . LYS A 1 86 ? -9.031 -17.047 3.332 1 85.25 86 LYS A C 1
ATOM 684 O O . LYS A 1 86 ? -10.094 -16.547 3.732 1 85.25 86 LYS A O 1
ATOM 689 N N . SER A 1 87 ? -8.031 -17.266 4.086 1 79.56 87 SER A N 1
ATOM 690 C CA . SER A 1 87 ? -8.117 -16.984 5.512 1 79.56 87 SER A CA 1
ATOM 691 C C . SER A 1 87 ? -8.266 -15.492 5.77 1 79.56 87 SER A C 1
ATOM 693 O O . SER A 1 87 ? -8.805 -15.086 6.805 1 79.56 87 SER A O 1
ATOM 695 N N . LEU A 1 88 ? -7.754 -14.719 4.824 1 74.5 88 LEU A N 1
ATOM 696 C CA . LEU A 1 88 ? -7.828 -13.266 4.965 1 74.5 88 LEU A CA 1
ATOM 697 C C . LEU A 1 88 ? -9.242 -12.766 4.699 1 74.5 88 LEU A C 1
ATOM 699 O O . LEU A 1 88 ? -9.609 -11.672 5.133 1 74.5 88 LEU A O 1
ATOM 703 N N . ILE A 1 89 ? -10.039 -13.484 3.885 1 75.19 89 ILE A N 1
ATOM 704 C CA . ILE A 1 89 ? -11.414 -13.102 3.578 1 75.19 89 ILE A CA 1
ATOM 705 C C . ILE A 1 89 ? -12.195 -12.891 4.875 1 75.19 89 ILE A C 1
ATOM 707 O O . ILE A 1 89 ? -12.984 -11.953 4.988 1 75.19 89 ILE A O 1
ATOM 711 N N . ASN A 1 90 ? -11.945 -13.781 5.809 1 69.25 90 ASN A N 1
ATOM 712 C CA . ASN A 1 90 ? -12.648 -13.648 7.082 1 69.25 90 ASN A CA 1
ATOM 713 C C . ASN A 1 90 ? -12.148 -12.438 7.871 1 69.25 90 ASN A C 1
ATOM 715 O O . ASN A 1 90 ? -12.922 -11.805 8.586 1 69.25 90 ASN A O 1
ATOM 719 N N . LYS A 1 91 ? -10.93 -12.266 7.648 1 63.62 91 LYS A N 1
ATOM 720 C CA . LYS A 1 91 ? -10.312 -11.156 8.375 1 63.62 91 LYS A CA 1
ATOM 721 C C . LYS A 1 91 ? -10.727 -9.812 7.793 1 63.62 91 LYS A C 1
ATOM 723 O O . LYS A 1 91 ? -10.852 -8.828 8.523 1 63.62 91 LYS A O 1
ATOM 728 N N . TYR A 1 92 ? -10.898 -9.938 6.438 1 66.06 92 TYR A N 1
ATOM 729 C CA . TYR A 1 92 ? -11.281 -8.719 5.73 1 66.06 92 TYR A CA 1
ATOM 730 C C . TYR A 1 92 ? -12.516 -8.961 4.871 1 66.06 92 TYR A C 1
ATOM 732 O O . TYR A 1 92 ? -12.453 -8.859 3.641 1 66.06 92 TYR A O 1
ATOM 740 N N . PRO A 1 93 ? -13.633 -9.156 5.488 1 63.25 93 PRO A N 1
ATOM 741 C CA . PRO A 1 93 ? -14.828 -9.594 4.758 1 63.25 93 PRO A CA 1
ATOM 742 C C . PRO A 1 93 ? -15.336 -8.547 3.771 1 63.25 93 PRO A C 1
ATOM 744 O O . PRO A 1 93 ? -16.031 -8.883 2.809 1 63.25 93 PRO A O 1
ATOM 747 N N . SER A 1 94 ? -14.875 -7.32 3.936 1 60.09 94 SER A N 1
ATOM 748 C CA . SER A 1 94 ? -15.383 -6.27 3.057 1 60.09 94 SER A CA 1
ATOM 749 C C . SER A 1 94 ? -14.523 -6.133 1.806 1 60.09 94 SER A C 1
ATOM 751 O O . SER A 1 94 ? -14.891 -5.418 0.871 1 60.09 94 SER A O 1
ATOM 753 N N . SER A 1 95 ? -13.414 -6.789 1.811 1 66.12 95 SER A N 1
ATOM 754 C CA . SER A 1 95 ? -12.531 -6.656 0.658 1 66.12 95 SER A CA 1
ATOM 755 C C . SER A 1 95 ? -12.984 -7.547 -0.494 1 66.12 95 SER A C 1
ATOM 757 O O . SER A 1 95 ? -12.805 -8.766 -0.45 1 66.12 95 SER A O 1
ATOM 759 N N . LYS A 1 96 ? -13.508 -6.961 -1.56 1 76.25 96 LYS A N 1
ATOM 760 C CA . LYS A 1 96 ? -13.898 -7.703 -2.756 1 76.25 96 LYS A CA 1
ATOM 761 C C . LYS A 1 96 ? -12.68 -8.211 -3.514 1 76.25 96 LYS A C 1
ATOM 763 O O . LYS A 1 96 ? -12.734 -9.258 -4.164 1 76.25 96 LYS A O 1
ATOM 768 N N . VAL A 1 97 ? -11.617 -7.438 -3.279 1 78 97 VAL A N 1
ATOM 769 C CA . VAL A 1 97 ? -10.406 -7.781 -4.02 1 78 97 VAL A CA 1
ATOM 770 C C . VAL A 1 97 ? -9.828 -9.086 -3.484 1 78 97 VAL A C 1
ATOM 772 O O . VAL A 1 97 ? -9.445 -9.969 -4.258 1 78 97 VAL A O 1
ATOM 775 N N . ILE A 1 98 ? -9.836 -9.242 -2.168 1 80.31 98 ILE A N 1
ATOM 776 C CA . ILE A 1 98 ? -9.281 -10.461 -1.601 1 80.31 98 ILE A CA 1
ATOM 777 C C . ILE A 1 98 ? -10.125 -11.664 -2.031 1 80.31 98 ILE A C 1
ATOM 779 O O . ILE A 1 98 ? -9.586 -12.719 -2.381 1 80.31 98 ILE A O 1
ATOM 783 N N . LYS A 1 99 ? -11.414 -11.469 -1.997 1 83.19 99 LYS A N 1
ATOM 784 C CA . LYS A 1 99 ? -12.305 -12.539 -2.439 1 83.19 99 LYS A CA 1
ATOM 785 C C . LYS A 1 99 ? -12.047 -12.898 -3.902 1 83.19 99 LYS A C 1
ATOM 787 O O . LYS A 1 99 ? -11.953 -14.07 -4.254 1 83.19 99 LYS A O 1
ATOM 792 N N . LYS A 1 100 ? -11.93 -11.875 -4.746 1 87.25 100 LYS A N 1
ATOM 793 C CA . LYS A 1 100 ? -11.664 -12.094 -6.164 1 87.25 100 LYS A CA 1
ATOM 794 C C . LYS A 1 100 ? -10.305 -12.742 -6.379 1 87.25 100 LYS A C 1
ATOM 796 O O . LYS A 1 100 ? -10.148 -13.594 -7.258 1 87.25 100 LYS A O 1
ATOM 801 N N . CYS A 1 101 ? -9.336 -12.312 -5.551 1 87.44 101 CYS A N 1
ATOM 802 C CA . CYS A 1 101 ? -8.016 -12.93 -5.613 1 87.44 101 CYS A CA 1
ATOM 803 C C . CYS A 1 101 ? -8.109 -14.43 -5.391 1 87.44 101 CYS A C 1
ATOM 805 O O . CYS A 1 101 ? -7.52 -15.211 -6.145 1 87.44 101 CYS A O 1
ATOM 807 N N . VAL A 1 102 ? -8.875 -14.812 -4.477 1 89.62 102 VAL A N 1
ATOM 808 C CA . VAL A 1 102 ? -8.953 -16.219 -4.098 1 89.62 102 VAL A CA 1
ATOM 809 C C . VAL A 1 102 ? -9.781 -16.984 -5.129 1 89.62 102 VAL A C 1
ATOM 811 O O . VAL A 1 102 ? -9.328 -18 -5.672 1 89.62 102 VAL A O 1
ATOM 814 N N . THR A 1 103 ? -10.977 -16.5 -5.516 1 90.81 103 THR A N 1
ATOM 815 C CA . THR A 1 103 ? -11.969 -17.297 -6.234 1 90.81 103 THR A CA 1
ATOM 816 C C . THR A 1 103 ? -11.695 -17.266 -7.738 1 90.81 103 THR A C 1
ATOM 818 O O . THR A 1 103 ? -12.031 -18.219 -8.453 1 90.81 103 THR A O 1
ATOM 821 N N . ASP A 1 104 ? -11.094 -16.141 -8.188 1 91 104 ASP A N 1
ATOM 822 C CA . ASP A 1 104 ? -10.875 -16.016 -9.625 1 91 104 ASP A CA 1
ATOM 823 C C . ASP A 1 104 ? -9.398 -16.188 -9.969 1 91 104 ASP A C 1
ATOM 825 O O . ASP A 1 104 ? -9.031 -17.125 -10.695 1 91 104 ASP A O 1
ATOM 829 N N . TYR A 1 105 ? -8.609 -15.453 -9.328 1 91.44 105 TYR A N 1
ATOM 830 C CA . TYR A 1 105 ? -7.234 -15.336 -9.797 1 91.44 105 TYR A CA 1
ATOM 831 C C . TYR A 1 105 ? -6.395 -16.516 -9.328 1 91.44 105 TYR A C 1
ATOM 833 O O . TYR A 1 105 ? -5.738 -17.172 -10.141 1 91.44 105 TYR A O 1
ATOM 841 N N . TYR A 1 106 ? -6.5 -16.922 -8.078 1 93.12 106 TYR A N 1
ATOM 842 C CA . TYR A 1 106 ? -5.656 -18 -7.586 1 93.12 106 TYR A CA 1
ATOM 843 C C . TYR A 1 106 ? -6.238 -19.359 -7.953 1 93.12 106 TYR A C 1
ATOM 845 O O . TYR A 1 106 ? -5.504 -20.344 -8.109 1 93.12 106 TYR A O 1
ATOM 853 N N . ASP A 1 107 ? -7.586 -19.469 -8.125 1 94.25 107 ASP A N 1
ATOM 854 C CA . ASP A 1 107 ? -8.156 -20.688 -8.719 1 94.25 107 ASP A CA 1
ATOM 855 C C . ASP A 1 107 ? -7.582 -20.938 -10.109 1 94.25 107 ASP A C 1
ATOM 857 O O . ASP A 1 107 ? -7.203 -22.062 -10.438 1 94.25 107 ASP A O 1
ATOM 861 N N . ASP A 1 108 ? -7.469 -19.891 -10.875 1 91.62 108 ASP A N 1
ATOM 862 C CA . ASP A 1 108 ? -6.938 -19.984 -12.234 1 91.62 108 ASP A CA 1
ATOM 863 C C . ASP A 1 108 ? -5.449 -20.328 -12.211 1 91.62 108 ASP A C 1
ATOM 865 O O . ASP A 1 108 ? -4.973 -21.094 -13.055 1 91.62 108 ASP A O 1
ATOM 869 N N . LEU A 1 109 ? -4.738 -19.719 -11.281 1 93.81 109 LEU A N 1
ATOM 870 C CA . LEU A 1 109 ? -3.316 -20 -11.125 1 93.81 109 LEU A CA 1
ATOM 871 C C . LEU A 1 109 ? -3.082 -21.5 -10.891 1 93.81 109 LEU A C 1
ATOM 873 O O . LEU A 1 109 ? -2.34 -22.141 -11.633 1 93.81 109 LEU A O 1
ATOM 877 N N . VAL A 1 110 ? -3.76 -22.078 -9.883 1 94.94 110 VAL A N 1
ATOM 878 C CA . VAL A 1 110 ? -3.578 -23.484 -9.516 1 94.94 110 VAL A CA 1
ATOM 879 C C . VAL A 1 110 ? -4.035 -24.375 -10.664 1 94.94 110 VAL A C 1
ATOM 881 O O . VAL A 1 110 ? -3.355 -25.344 -11.008 1 94.94 110 VAL A O 1
ATOM 884 N N . PHE A 1 111 ? -5.156 -24 -11.273 1 94.94 111 PHE A N 1
ATOM 885 C CA . PHE A 1 111 ? -5.688 -24.781 -12.391 1 94.94 111 PHE A CA 1
ATOM 886 C C . PHE A 1 111 ? -4.691 -24.797 -13.547 1 94.94 111 PHE A C 1
ATOM 888 O O . PHE A 1 111 ? -4.41 -25.875 -14.102 1 94.94 111 PHE A O 1
ATOM 895 N N . SER A 1 112 ? -4.168 -23.625 -13.938 1 95.06 112 SER A N 1
ATOM 896 C CA . SER A 1 112 ? -3.26 -23.516 -15.078 1 95.06 112 SER A CA 1
ATOM 897 C C . SER A 1 112 ? -1.962 -24.281 -14.82 1 95.06 112 SER A C 1
ATOM 899 O O . SER A 1 112 ? -1.433 -24.938 -15.719 1 95.06 112 SER A O 1
ATOM 901 N N . LEU A 1 113 ? -1.452 -24.25 -13.625 1 96.5 113 LEU A N 1
ATOM 902 C CA . LEU A 1 113 ? -0.245 -25 -13.289 1 96.5 113 LEU A CA 1
ATOM 903 C C . LEU A 1 113 ? -0.501 -26.5 -13.352 1 96.5 113 LEU A C 1
ATOM 905 O O . LEU A 1 113 ? 0.338 -27.266 -13.844 1 96.5 113 LEU A O 1
ATOM 909 N N . LYS A 1 114 ? -1.704 -26.938 -12.844 1 97.12 114 LYS A N 1
ATOM 910 C CA . LYS A 1 114 ? -2.066 -28.344 -12.922 1 97.12 114 LYS A CA 1
ATOM 911 C C . LYS A 1 114 ? -2.223 -28.797 -14.375 1 97.12 114 LYS A C 1
ATOM 913 O O . LYS A 1 114 ? -1.797 -29.891 -14.742 1 97.12 114 LYS A O 1
ATOM 918 N N . SER A 1 115 ? -2.859 -27.906 -15.148 1 95.88 115 SER A N 1
ATOM 919 C CA . SER A 1 115 ? -2.988 -28.203 -16.578 1 95.88 115 SER A CA 1
ATOM 920 C C . SER A 1 115 ? -1.62 -28.328 -17.234 1 95.88 115 SER A C 1
ATOM 922 O O . SER A 1 115 ? -1.388 -29.25 -18.016 1 95.88 115 SER A O 1
ATOM 924 N N . SER A 1 116 ? -0.7 -27.391 -16.938 1 96.06 116 SER A N 1
ATOM 925 C CA . SER A 1 116 ? 0.662 -27.438 -17.453 1 96.06 116 SER A CA 1
ATOM 926 C C . SER A 1 116 ? 1.329 -28.766 -17.125 1 96.06 116 SER A C 1
ATOM 928 O O . SER A 1 116 ? 1.9 -29.422 -18 1 96.06 116 SER A O 1
ATOM 930 N N . LEU A 1 117 ? 1.197 -29.203 -15.867 1 96.81 117 LEU A N 1
ATOM 931 C CA . LEU A 1 117 ? 1.792 -30.453 -15.414 1 96.81 117 LEU A CA 1
ATOM 932 C C . LEU A 1 117 ? 1.236 -31.625 -16.203 1 96.81 117 LEU A C 1
ATOM 934 O O . LEU A 1 117 ? 1.992 -32.5 -16.641 1 96.81 117 LEU A O 1
ATOM 938 N N . SER A 1 118 ? -0.065 -31.656 -16.453 1 96.31 118 SER A N 1
ATOM 939 C CA . SER A 1 118 ? -0.726 -32.812 -17.078 1 96.31 118 SER A CA 1
ATOM 940 C C . SER A 1 118 ? -0.372 -32.875 -18.562 1 96.31 118 SER A C 1
ATOM 942 O O . SER A 1 118 ? -0.478 -33.938 -19.172 1 96.31 118 SER A O 1
ATOM 944 N N . GLU A 1 119 ? 0.089 -31.734 -19.109 1 94.56 119 GLU A N 1
ATOM 945 C CA . GLU A 1 119 ? 0.296 -31.672 -20.547 1 94.56 119 GLU A CA 1
ATOM 946 C C . GLU A 1 119 ? 1.773 -31.828 -20.906 1 94.56 119 GLU A C 1
ATOM 948 O O . GLU A 1 119 ? 2.135 -31.875 -22.078 1 94.56 119 GLU A O 1
ATOM 953 N N . LEU A 1 120 ? 2.629 -32.031 -19.922 1 94.62 120 LEU A N 1
ATOM 954 C CA . LEU A 1 120 ? 4.07 -31.984 -20.125 1 94.62 120 LEU A CA 1
ATOM 955 C C . LEU A 1 120 ? 4.504 -32.938 -21.234 1 94.62 120 LEU A C 1
ATOM 957 O O . LEU A 1 120 ? 5.336 -32.594 -22.078 1 94.62 120 LEU A O 1
ATOM 961 N N . VAL A 1 121 ? 3.93 -34.125 -21.219 1 93.56 121 VAL A N 1
ATOM 962 C CA . VAL A 1 121 ? 4.359 -35.188 -22.141 1 93.56 121 VAL A CA 1
ATOM 963 C C . VAL A 1 121 ? 3.541 -35.094 -23.438 1 93.56 121 VAL A C 1
ATOM 965 O O . VAL A 1 121 ? 4.102 -35.062 -24.531 1 93.56 121 VAL A O 1
ATOM 968 N N . LYS A 1 122 ? 2.23 -34.906 -23.406 1 95.06 122 LYS A N 1
ATOM 969 C CA . LYS A 1 122 ? 1.321 -35 -24.547 1 95.06 122 LYS A CA 1
ATOM 970 C C . LYS A 1 122 ? 1.425 -33.75 -25.438 1 95.06 122 LYS A C 1
ATOM 972 O O . LYS A 1 122 ? 1.363 -33.844 -26.656 1 95.06 122 LYS A O 1
ATOM 977 N N . ASN A 1 123 ? 1.608 -32.625 -24.797 1 95.56 123 ASN A N 1
ATOM 978 C CA . ASN A 1 123 ? 1.63 -31.359 -25.531 1 95.56 123 ASN A CA 1
ATOM 979 C C . ASN A 1 123 ? 2.48 -30.312 -24.828 1 95.56 123 ASN A C 1
ATOM 981 O O . ASN A 1 123 ? 1.947 -29.406 -24.172 1 95.56 123 ASN A O 1
ATOM 985 N N . PRO A 1 124 ? 3.811 -30.359 -24.938 1 91.94 124 PRO A N 1
ATOM 986 C CA . PRO A 1 124 ? 4.719 -29.453 -24.234 1 91.94 124 PRO A CA 1
ATOM 987 C C . PRO A 1 124 ? 4.461 -27.984 -24.578 1 91.94 124 PRO A C 1
ATOM 989 O O . PRO A 1 124 ? 4.664 -27.109 -23.734 1 91.94 124 PRO A O 1
ATOM 992 N N . LEU A 1 125 ? 3.969 -27.672 -25.75 1 88.75 125 LEU A N 1
ATOM 993 C CA . LEU A 1 125 ? 3.664 -26.297 -26.125 1 88.75 125 LEU A CA 1
ATOM 994 C C . LEU A 1 125 ? 2.492 -25.75 -25.312 1 88.75 125 LEU A C 1
ATOM 996 O O . LEU A 1 125 ? 2.533 -24.625 -24.828 1 88.75 125 LEU A O 1
ATOM 1000 N N . LEU A 1 126 ? 1.479 -26.594 -25.156 1 90.38 126 LEU A N 1
ATOM 1001 C CA . LEU A 1 126 ? 0.328 -26.203 -24.359 1 90.38 126 LEU A CA 1
ATOM 1002 C C . LEU A 1 126 ? 0.699 -26.109 -22.891 1 90.38 126 LEU A C 1
ATOM 1004 O O . LEU A 1 126 ? 0.203 -25.234 -22.172 1 90.38 1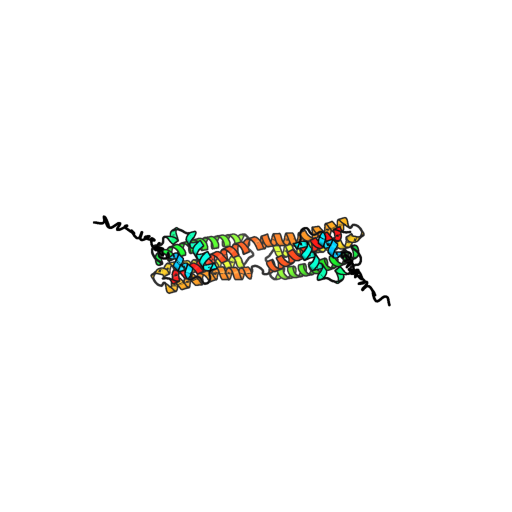26 LEU A O 1
ATOM 1008 N N . ALA A 1 127 ? 1.603 -27.078 -22.453 1 94.69 127 ALA A N 1
ATOM 1009 C CA . ALA A 1 127 ? 2.109 -27.016 -21.094 1 94.69 127 ALA A CA 1
ATOM 1010 C C . ALA A 1 127 ? 2.809 -25.672 -20.828 1 94.69 127 ALA A C 1
ATOM 1012 O O . ALA A 1 127 ? 2.598 -25.047 -19.797 1 94.69 127 ALA A O 1
ATOM 1013 N N . ASN A 1 128 ? 3.58 -25.25 -21.797 1 92.69 128 ASN A N 1
ATOM 1014 C CA . ASN A 1 128 ? 4.305 -23.984 -21.703 1 92.69 128 ASN A CA 1
ATOM 1015 C C . ASN A 1 128 ? 3.35 -22.781 -21.672 1 92.69 128 ASN A C 1
ATOM 1017 O O . ASN A 1 128 ? 3.535 -21.859 -20.875 1 92.69 128 ASN A O 1
ATOM 1021 N N . TYR A 1 129 ? 2.316 -22.844 -22.469 1 88.19 129 TYR A N 1
ATOM 1022 C CA . TYR A 1 129 ? 1.311 -21.781 -22.516 1 88.19 129 TYR A CA 1
ATOM 1023 C C . TYR A 1 129 ? 0.562 -21.703 -21.188 1 88.19 129 TYR A C 1
ATOM 1025 O O . TYR A 1 129 ? 0.393 -20.609 -20.625 1 88.19 129 TYR A O 1
ATOM 1033 N N . ASP A 1 130 ? 0.165 -22.844 -20.656 1 92.06 130 ASP A N 1
ATOM 1034 C CA . ASP A 1 130 ? -0.545 -22.875 -19.391 1 92.06 130 ASP A CA 1
ATOM 1035 C C . ASP A 1 130 ? 0.342 -22.359 -18.25 1 92.06 130 ASP A C 1
ATOM 1037 O O . ASP A 1 130 ? -0.138 -21.688 -17.328 1 92.06 130 ASP A O 1
ATOM 1041 N N . ALA A 1 131 ? 1.665 -22.672 -18.312 1 92.69 131 ALA A N 1
ATOM 1042 C CA . ALA A 1 131 ? 2.596 -22.203 -17.281 1 92.69 131 ALA A CA 1
ATOM 1043 C C . ALA A 1 131 ? 2.662 -20.672 -17.281 1 92.69 131 ALA A C 1
ATOM 1045 O O . ALA A 1 131 ? 2.6 -20.047 -16.219 1 92.69 131 ALA A O 1
ATOM 1046 N N . VAL A 1 132 ? 2.711 -20.031 -18.422 1 88.5 132 VAL A N 1
ATOM 1047 C CA . VAL A 1 132 ? 2.877 -18.578 -18.469 1 88.5 132 VAL A CA 1
ATOM 1048 C C . VAL A 1 132 ? 1.557 -17.906 -18.125 1 88.5 132 VAL A C 1
ATOM 1050 O O . VAL A 1 132 ? 1.541 -16.906 -17.391 1 88.5 132 VAL A O 1
ATOM 1053 N N . ILE A 1 133 ? 0.417 -18.453 -18.562 1 89 133 ILE A N 1
ATOM 1054 C CA . ILE A 1 133 ? -0.878 -17.828 -18.312 1 89 133 ILE A CA 1
ATOM 1055 C C . ILE A 1 133 ? -1.209 -17.922 -16.812 1 89 133 ILE A C 1
ATOM 1057 O O . ILE A 1 133 ? -1.924 -17.078 -16.281 1 89 133 ILE A O 1
ATOM 1061 N N . ALA A 1 134 ? -0.648 -18.953 -16.172 1 91.19 134 ALA A N 1
ATOM 1062 C CA . ALA A 1 134 ? -0.856 -19.094 -14.727 1 91.19 134 ALA A CA 1
ATOM 1063 C C . ALA A 1 134 ? -0.444 -17.812 -13.992 1 91.19 134 ALA A C 1
ATOM 1065 O O . ALA A 1 134 ? -1.044 -17.453 -12.977 1 91.19 134 ALA A O 1
ATOM 1066 N N . GLY A 1 135 ? 0.557 -17.094 -14.469 1 88.94 135 GLY A N 1
ATOM 1067 C CA . GLY A 1 135 ? 1.062 -15.891 -13.812 1 88.94 135 GLY A CA 1
ATOM 1068 C C . GLY A 1 135 ? 0.083 -14.727 -13.859 1 88.94 135 GLY A C 1
ATOM 1069 O O . GLY A 1 135 ? 0.223 -13.766 -13.102 1 88.94 135 GLY A O 1
ATOM 1070 N N . ASP A 1 136 ? -0.971 -14.773 -14.703 1 84.56 136 ASP A N 1
ATOM 1071 C CA . ASP A 1 136 ? -1.959 -13.703 -14.828 1 84.56 136 ASP A CA 1
ATOM 1072 C C . ASP A 1 136 ? -2.762 -13.555 -13.539 1 84.56 136 ASP A C 1
ATOM 1074 O O . ASP A 1 136 ? -3.123 -12.438 -13.156 1 84.56 136 ASP A O 1
ATOM 1078 N N . GLY A 1 137 ? -3 -14.719 -12.922 1 87.94 137 GLY A N 1
ATOM 1079 C CA . GLY A 1 137 ? -3.768 -14.672 -11.688 1 87.94 137 GLY A CA 1
ATOM 1080 C C . GLY A 1 137 ? -3.154 -13.758 -10.641 1 87.94 137 GLY A C 1
ATOM 1081 O O . GLY A 1 137 ? -3.729 -12.719 -10.305 1 87.94 137 GLY A O 1
ATOM 1082 N N . PRO A 1 138 ? -1.938 -14.086 -10.133 1 87.69 138 PRO A N 1
ATOM 1083 C CA . PRO A 1 138 ? -1.278 -13.219 -9.148 1 87.69 138 PRO A CA 1
ATOM 1084 C C . PRO A 1 138 ? -1.066 -11.797 -9.672 1 87.69 138 PRO A C 1
ATOM 1086 O O . PRO A 1 138 ? -1.138 -10.836 -8.898 1 87.69 138 PRO A O 1
ATOM 1089 N N . LYS A 1 139 ? -0.815 -11.586 -10.977 1 81.94 139 LYS A N 1
ATOM 1090 C CA . LYS A 1 139 ? -0.662 -10.258 -11.562 1 81.94 139 LYS A CA 1
ATOM 1091 C C . LYS A 1 139 ? -1.949 -9.453 -11.438 1 81.94 139 LYS A C 1
ATOM 1093 O O . LYS A 1 139 ? -1.919 -8.281 -11.047 1 81.94 139 LYS A O 1
ATOM 1098 N N . ASN A 1 140 ? -3.061 -10.102 -11.797 1 81.5 140 ASN A N 1
ATOM 1099 C CA . ASN A 1 140 ? -4.359 -9.438 -11.703 1 81.5 140 ASN A CA 1
ATOM 1100 C C . ASN A 1 140 ? -4.73 -9.133 -10.258 1 81.5 140 ASN A C 1
ATOM 1102 O O . ASN A 1 140 ? -5.258 -8.055 -9.961 1 81.5 140 ASN A O 1
ATOM 1106 N N . CYS A 1 141 ? -4.41 -10.086 -9.391 1 84 141 CYS A N 1
ATOM 1107 C CA . CYS A 1 141 ? -4.645 -9.836 -7.977 1 84 141 CYS A CA 1
ATOM 1108 C C . CYS A 1 141 ? -3.869 -8.617 -7.5 1 84 141 CYS A C 1
ATOM 1110 O O . CYS A 1 141 ? -4.426 -7.742 -6.832 1 84 141 CYS A O 1
ATOM 1112 N N . GLU A 1 142 ? -2.596 -8.578 -7.879 1 80 142 GLU A N 1
ATOM 1113 C CA . GLU A 1 142 ? -1.755 -7.441 -7.504 1 80 142 GLU A CA 1
ATOM 1114 C C . GLU A 1 142 ? -2.307 -6.137 -8.062 1 80 142 GLU A C 1
ATOM 1116 O O . GLU A 1 142 ? -2.34 -5.117 -7.367 1 80 142 GLU A O 1
ATOM 1121 N N . SER A 1 143 ? -2.699 -6.242 -9.273 1 73.62 143 SER A N 1
ATOM 1122 C CA . SER A 1 143 ? -3.26 -5.062 -9.93 1 73.62 143 SER A CA 1
ATOM 1123 C C . SER A 1 143 ? -4.52 -4.582 -9.211 1 73.62 143 SER A C 1
ATOM 1125 O O . SER A 1 143 ? -4.68 -3.385 -8.969 1 73.62 143 SER A O 1
ATOM 1127 N N . ASP A 1 144 ? -5.395 -5.562 -8.914 1 75.31 144 ASP A N 1
ATOM 1128 C CA . ASP A 1 144 ? -6.629 -5.223 -8.219 1 75.31 144 ASP A CA 1
ATOM 1129 C C . ASP A 1 144 ? -6.336 -4.656 -6.832 1 75.31 144 ASP A C 1
ATOM 1131 O O . ASP A 1 144 ? -7.012 -3.732 -6.375 1 75.31 144 ASP A O 1
ATOM 1135 N N . LEU A 1 145 ? -5.375 -5.406 -6.137 1 73.5 145 LEU A N 1
ATOM 1136 C CA . LEU A 1 145 ? -4.957 -4.902 -4.836 1 73.5 145 LEU A CA 1
ATOM 1137 C C . LEU A 1 145 ? -4.473 -3.459 -4.941 1 73.5 145 LEU A C 1
ATOM 1139 O O . LEU A 1 145 ? -4.777 -2.633 -4.078 1 73.5 145 LEU A O 1
ATOM 1143 N N . GLY A 1 146 ? -3.506 -3.445 -5.953 1 61.75 146 GLY A N 1
ATOM 1144 C CA . GLY A 1 146 ? -3.012 -2.094 -6.172 1 61.75 146 GLY A CA 1
ATOM 1145 C C . GLY A 1 146 ? -4.117 -1.082 -6.395 1 61.75 146 GLY A C 1
ATOM 1146 O O . GLY A 1 146 ? -4.031 0.055 -5.926 1 61.75 146 GLY A O 1
ATOM 1147 N N . ARG A 1 147 ? -5.039 -1.727 -7.246 1 60.22 147 ARG A N 1
ATOM 1148 C CA . ARG A 1 147 ? -6.176 -0.854 -7.52 1 60.22 147 ARG A CA 1
ATOM 1149 C C . ARG A 1 147 ? -7.008 -0.626 -6.258 1 60.22 147 ARG A C 1
ATOM 1151 O O . ARG A 1 147 ? -7.594 0.442 -6.082 1 60.22 147 ARG A O 1
ATOM 1158 N N . GLU A 1 148 ? -7.078 -1.919 -5.566 1 55.62 148 GLU A N 1
ATOM 1159 C CA . GLU A 1 148 ? -7.781 -1.756 -4.297 1 55.62 148 GLU A CA 1
ATOM 1160 C C . GLU A 1 148 ? -6.941 -0.955 -3.305 1 55.62 148 GLU A C 1
ATOM 1162 O O . GLU A 1 148 ? -7.473 -0.14 -2.549 1 55.62 148 GLU A O 1
ATOM 1167 N N . LYS A 1 149 ? -5.539 -1.914 -3.055 1 50 149 LYS A N 1
ATOM 1168 C CA . LYS A 1 149 ? -4.566 -1.317 -2.145 1 50 149 LYS A CA 1
ATOM 1169 C C . LYS A 1 149 ? -4.344 0.158 -2.467 1 50 149 LYS A C 1
ATOM 1171 O O . LYS A 1 149 ? -4.086 0.962 -1.568 1 50 149 LYS A O 1
ATOM 1176 N N . ILE A 1 150 ? -3.666 0.033 -3.955 1 44.28 150 ILE A N 1
ATOM 1177 C CA . ILE A 1 150 ? -3.133 1.315 -4.402 1 44.28 150 ILE A CA 1
ATOM 1178 C C . ILE A 1 150 ? -3.904 2.453 -3.736 1 44.28 150 ILE A C 1
ATOM 1180 O O . ILE A 1 150 ? -3.305 3.404 -3.227 1 44.28 150 ILE A O 1
ATOM 1184 N N . VAL A 1 151 ? -4.934 2.584 -4.453 1 42.69 151 VAL A N 1
ATOM 1185 C CA . VAL A 1 151 ? -5.238 4.004 -4.602 1 42.69 151 VAL A CA 1
ATOM 1186 C C . VAL A 1 151 ? -5.133 4.699 -3.246 1 42.69 151 VAL A C 1
ATOM 1188 O O . VAL A 1 151 ? -4.508 5.758 -3.131 1 42.69 151 VAL A O 1
ATOM 1191 N N . ASN A 1 152 ? -5.754 4.043 -2.242 1 48.84 152 ASN A N 1
ATOM 1192 C CA . ASN A 1 152 ? -6.203 4.93 -1.174 1 48.84 152 ASN A CA 1
ATOM 1193 C C . ASN A 1 152 ? -5.156 5.055 -0.071 1 48.84 152 ASN A C 1
ATOM 1195 O O . ASN A 1 152 ? -4.953 6.141 0.475 1 48.84 152 ASN A O 1
ATOM 1199 N N . SER A 1 153 ? -4.18 3.842 -0.049 1 56.25 153 SER A N 1
ATOM 1200 C CA . SER A 1 153 ? -3.355 3.906 1.152 1 56.25 153 SER A CA 1
ATOM 1201 C C . SER A 1 153 ? -2.107 4.754 0.919 1 56.25 153 SER A C 1
ATOM 1203 O O . SER A 1 153 ? -1.718 5.543 1.781 1 56.25 153 SER A O 1
ATOM 1205 N N . SER A 1 154 ? -1.502 4.477 -0.384 1 59.12 154 SER A N 1
ATOM 1206 C CA . SER A 1 154 ? -0.295 5.273 -0.576 1 59.12 154 SER A CA 1
ATOM 1207 C C . SER A 1 154 ? -0.618 6.762 -0.615 1 59.12 154 SER A C 1
ATOM 1209 O O . SER A 1 154 ? 0.099 7.574 -0.027 1 59.12 154 SER A O 1
ATOM 1211 N N . SER A 1 155 ? -1.647 7.086 -1.369 1 65.75 155 SER A N 1
ATOM 1212 C CA . SER A 1 155 ? -2.049 8.484 -1.393 1 65.75 155 SER A CA 1
ATOM 1213 C C . SER A 1 155 ? -2.443 8.969 -0.001 1 65.75 155 SER A C 1
ATOM 1215 O O . SER A 1 155 ? -2.045 10.062 0.417 1 65.75 155 SER A O 1
ATOM 1217 N N . ILE A 1 156 ? -3.129 8.047 0.686 1 74.75 156 ILE A N 1
ATOM 1218 C CA . ILE A 1 156 ? -3.545 8.414 2.033 1 74.75 156 ILE A CA 1
ATOM 1219 C C . ILE A 1 156 ? -2.322 8.508 2.943 1 74.75 156 ILE A C 1
ATOM 1221 O O . ILE A 1 156 ? -2.213 9.43 3.754 1 74.75 156 ILE A O 1
ATOM 1225 N N . SER A 1 157 ? -1.383 7.523 2.656 1 74.88 157 SER A N 1
ATOM 1226 C CA . SER A 1 157 ? -0.162 7.547 3.455 1 74.88 157 SER A CA 1
ATOM 1227 C C . SER A 1 157 ? 0.645 8.812 3.193 1 74.88 157 SER A C 1
ATOM 1229 O O . SER A 1 157 ? 1.181 9.422 4.125 1 74.88 157 SER A O 1
ATOM 1231 N N . THR A 1 158 ? 0.762 9.164 1.938 1 74.44 158 THR A N 1
ATOM 1232 C CA . THR A 1 158 ? 1.45 10.398 1.598 1 74.44 158 THR A CA 1
ATOM 1233 C C . THR A 1 158 ? 0.756 11.602 2.24 1 74.44 158 THR A C 1
ATOM 1235 O O . THR A 1 158 ? 1.412 12.469 2.818 1 74.44 158 THR A O 1
ATOM 1238 N N . ILE A 1 159 ? -0.572 11.609 2.219 1 80.25 159 ILE A N 1
ATOM 1239 C CA . ILE A 1 159 ? -1.353 12.695 2.812 1 80.25 159 ILE A CA 1
ATOM 1240 C C . ILE A 1 159 ? -1.158 12.695 4.328 1 80.25 159 ILE A C 1
ATOM 1242 O O . ILE A 1 159 ? -0.922 13.75 4.93 1 80.25 159 ILE A O 1
ATOM 1246 N N . ASN A 1 160 ? -1.187 11.453 4.926 1 78.75 160 ASN A N 1
ATOM 1247 C CA . ASN A 1 160 ? -0.974 11.359 6.363 1 78.75 160 ASN A CA 1
ATOM 1248 C C . ASN A 1 160 ? 0.398 11.898 6.766 1 78.75 160 ASN A C 1
ATOM 1250 O O . ASN A 1 160 ? 0.521 12.625 7.75 1 78.75 160 ASN A O 1
ATOM 1254 N N . ASN A 1 161 ? 1.387 11.516 5.977 1 79.06 161 ASN A N 1
ATOM 1255 C CA . ASN A 1 161 ? 2.742 11.977 6.254 1 79.06 161 ASN A CA 1
ATOM 1256 C C . ASN A 1 161 ? 2.852 13.5 6.133 1 79.06 161 ASN A C 1
ATOM 1258 O O . ASN A 1 161 ? 3.457 14.148 6.984 1 79.06 161 ASN A O 1
ATOM 1262 N N . GLU A 1 162 ? 2.266 14.07 5.094 1 85.12 162 GLU A N 1
ATOM 1263 C CA . GLU A 1 162 ? 2.299 15.516 4.895 1 85.12 162 GLU A CA 1
ATOM 1264 C C . GLU A 1 162 ? 1.57 16.25 6.02 1 85.12 162 GLU A C 1
ATOM 1266 O O . GLU A 1 162 ? 2.064 17.25 6.535 1 85.12 162 GLU A O 1
ATOM 1271 N N . MET A 1 163 ? 0.365 15.734 6.418 1 90.25 163 MET A N 1
ATOM 1272 C CA . MET A 1 163 ? -0.401 16.406 7.465 1 90.25 163 MET A CA 1
ATOM 1273 C C . MET A 1 163 ? 0.304 16.297 8.812 1 90.25 163 MET A C 1
ATOM 1275 O O . MET A 1 163 ? 0.316 17.25 9.594 1 90.25 163 MET A O 1
ATOM 1279 N N . GLN A 1 164 ? 0.931 15.07 9.07 1 87.81 164 GLN A N 1
ATOM 1280 C CA . GLN A 1 164 ? 1.705 14.922 10.297 1 87.81 164 GLN A CA 1
ATOM 1281 C C . GLN A 1 164 ? 2.877 15.898 10.328 1 87.81 164 GLN A C 1
ATOM 1283 O O . GLN A 1 164 ? 3.186 16.484 11.375 1 87.81 164 GLN A O 1
ATOM 1288 N N . PHE A 1 165 ? 3.479 16.094 9.203 1 89.75 165 PHE A N 1
ATOM 1289 C CA . PHE A 1 165 ? 4.621 17 9.125 1 89.75 165 PHE A CA 1
ATOM 1290 C C . PHE A 1 165 ? 4.191 18.438 9.344 1 89.75 165 PHE A C 1
ATOM 1292 O O . PHE A 1 165 ? 4.891 19.203 10 1 89.75 165 PHE A O 1
ATOM 1299 N N . LEU A 1 166 ? 3.031 18.875 8.773 1 92.75 166 LEU A N 1
ATOM 1300 C CA . LEU A 1 166 ? 2.516 20.219 9.016 1 92.75 166 LEU A CA 1
ATOM 1301 C C . LEU A 1 166 ? 2.312 20.453 10.508 1 92.75 166 LEU A C 1
ATOM 1303 O O . LEU A 1 166 ? 2.652 21.531 11.016 1 92.75 166 LEU A 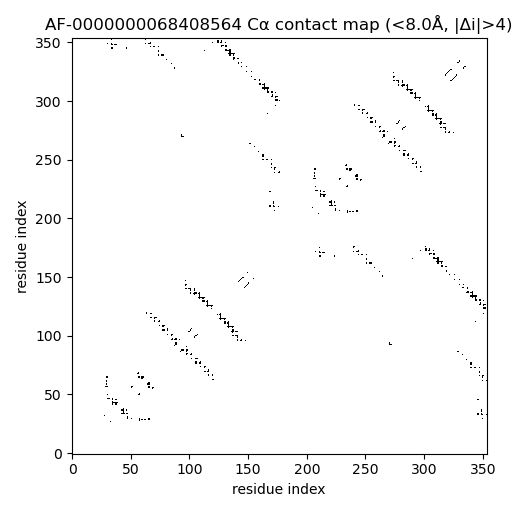O 1
ATOM 1307 N N . SER A 1 167 ? 1.72 19.391 11.211 1 93.69 167 SER A N 1
ATOM 1308 C CA . SER A 1 167 ? 1.562 19.484 12.656 1 93.69 167 SER A CA 1
ATOM 1309 C C . SER A 1 167 ? 2.91 19.656 13.352 1 93.69 167 SER A C 1
ATOM 1311 O O . SER A 1 167 ? 3.043 20.469 14.266 1 93.69 167 SER A O 1
ATOM 1313 N N . TYR A 1 168 ? 3.916 18.922 12.945 1 90.56 168 TYR A N 1
ATOM 1314 C CA . TYR A 1 168 ? 5.254 18.984 13.523 1 90.56 168 TYR A CA 1
ATOM 1315 C C . TYR A 1 168 ? 5.867 20.375 13.328 1 90.56 168 TYR A C 1
ATOM 1317 O O . TYR A 1 168 ? 6.434 20.938 14.266 1 90.56 168 TYR A O 1
ATOM 1325 N N . VAL A 1 169 ? 5.746 20.938 12.156 1 93.31 169 VAL A N 1
ATOM 1326 C CA . VAL A 1 169 ? 6.309 22.266 11.898 1 93.31 169 VAL A CA 1
ATOM 1327 C C . VAL A 1 169 ? 5.535 23.312 12.688 1 93.31 169 VAL A C 1
ATOM 1329 O O . VAL A 1 169 ? 6.121 24.281 13.188 1 93.31 169 VAL A O 1
ATOM 1332 N N . ALA A 1 170 ? 4.191 23.125 12.711 1 95.12 170 ALA A N 1
ATOM 1333 C CA . ALA A 1 170 ? 3.41 24.031 13.562 1 95.12 170 ALA A CA 1
ATOM 1334 C C . ALA A 1 170 ? 3.912 23.984 15 1 95.12 170 ALA A C 1
ATOM 1336 O O . ALA A 1 170 ? 4.008 25.031 15.656 1 95.12 170 ALA A O 1
ATOM 1337 N N . TYR A 1 171 ? 4.246 22.75 15.492 1 93.12 171 TYR A N 1
ATOM 1338 C CA . TYR A 1 171 ? 4.828 22.578 16.812 1 93.12 171 TYR A CA 1
ATOM 1339 C C . TYR A 1 171 ? 6.145 23.328 16.938 1 93.12 171 TYR A C 1
ATOM 1341 O O . TYR A 1 171 ? 6.363 24.062 17.922 1 93.12 171 TYR A O 1
ATOM 1349 N N . LEU A 1 172 ? 7.031 23.219 16.016 1 91.94 172 LEU A N 1
ATOM 1350 C CA . LEU A 1 172 ? 8.305 23.922 16.047 1 91.94 172 LEU A CA 1
ATOM 1351 C C . LEU A 1 172 ? 8.086 25.438 16.031 1 91.94 172 LEU A C 1
ATOM 1353 O O . LEU A 1 172 ? 8.75 26.156 16.781 1 91.94 172 LEU A O 1
ATOM 1357 N N . ALA A 1 173 ? 7.098 25.922 15.18 1 94.25 173 ALA A N 1
ATOM 1358 C CA . ALA A 1 173 ? 6.844 27.344 15.023 1 94.25 173 ALA A CA 1
ATOM 1359 C C . ALA A 1 173 ? 6.281 27.938 16.312 1 94.25 173 ALA A C 1
ATOM 1361 O O . ALA A 1 173 ? 6.742 28.984 16.781 1 94.25 173 ALA A O 1
ATOM 1362 N N . THR A 1 174 ? 5.359 27.234 16.891 1 93.81 174 THR A N 1
ATOM 1363 C CA . THR A 1 174 ? 4.688 27.781 18.062 1 93.81 174 THR A CA 1
ATOM 1364 C C . THR A 1 174 ? 5.582 27.672 19.297 1 93.81 174 THR A C 1
ATOM 1366 O O . THR A 1 174 ? 5.355 28.359 20.297 1 93.81 174 THR A O 1
ATOM 1369 N N . ALA A 1 175 ? 6.613 26.797 19.234 1 89.75 175 ALA A N 1
ATOM 1370 C CA . ALA A 1 175 ? 7.559 26.641 20.344 1 89.75 175 ALA A CA 1
ATOM 1371 C C . ALA A 1 175 ? 8.438 27.891 20.484 1 89.75 175 ALA A C 1
ATOM 1373 O O . ALA A 1 175 ? 9.062 28.094 21.516 1 89.75 175 ALA A O 1
ATOM 1374 N N . ASN A 1 176 ? 8.5 28.734 19.469 1 82.31 176 ASN A N 1
ATOM 1375 C CA . ASN A 1 176 ? 9.336 29.922 19.469 1 82.31 176 ASN A CA 1
ATOM 1376 C C . ASN A 1 176 ? 8.586 31.141 20.016 1 82.31 176 ASN A C 1
ATOM 1378 O O . ASN A 1 176 ? 9.125 32.25 20.031 1 82.31 176 ASN A O 1
ATOM 1382 N N . LEU A 1 177 ? 7.359 30.859 20.391 1 86.5 177 LEU A N 1
ATOM 1383 C CA . LEU A 1 177 ? 6.57 31.953 20.938 1 86.5 177 LEU A CA 1
ATOM 1384 C C . LEU A 1 177 ? 6.832 32.125 22.422 1 86.5 177 LEU A C 1
ATOM 1386 O O . LEU A 1 177 ? 7.199 31.156 23.109 1 86.5 177 LEU A O 1
ATOM 1390 N N . MET B 1 1 ? 83.375 66.875 -5.957 1 29.66 1 MET B N 1
ATOM 1391 C CA . MET B 1 1 ? 82.562 66.75 -4.777 1 29.66 1 MET B CA 1
ATOM 1392 C C . MET B 1 1 ? 81.188 66.25 -5.152 1 29.66 1 MET B C 1
ATOM 1394 O O . MET B 1 1 ? 80.5 66.75 -6.047 1 29.66 1 MET B O 1
ATOM 1398 N N . ASN B 1 2 ? 80.938 64.812 -4.918 1 31.17 2 ASN B N 1
ATOM 1399 C CA . ASN B 1 2 ? 80.125 63.719 -5.32 1 31.17 2 ASN B CA 1
ATOM 1400 C C . ASN B 1 2 ? 78.625 64 -5.043 1 31.17 2 ASN B C 1
ATOM 1402 O O . ASN B 1 2 ? 78.312 64.625 -4.031 1 31.17 2 ASN B O 1
ATOM 1406 N N . SER B 1 3 ? 77.812 64 -6.18 1 37.34 3 SER B N 1
ATOM 1407 C CA . SER B 1 3 ? 76.438 63.969 -6.711 1 37.34 3 SER B CA 1
ATOM 1408 C C . SER B 1 3 ? 75.625 62.844 -6.039 1 37.34 3 SER B C 1
ATOM 1410 O O . SER B 1 3 ? 75.438 61.781 -6.633 1 37.34 3 SER B O 1
ATOM 1412 N N . SER B 1 4 ? 76 62.594 -4.734 1 37.5 4 SER B N 1
ATOM 1413 C CA . SER B 1 4 ? 75.438 61.469 -3.998 1 37.5 4 SER B CA 1
ATOM 1414 C C . SER B 1 4 ? 73.875 61.656 -3.863 1 37.5 4 SER B C 1
ATOM 1416 O O . SER B 1 4 ? 73.375 62.031 -2.805 1 37.5 4 SER B O 1
ATOM 1418 N N . THR B 1 5 ? 73.375 62.594 -4.688 1 37.44 5 THR B N 1
ATOM 1419 C CA . THR B 1 5 ? 71.938 62.781 -4.418 1 37.44 5 THR B CA 1
ATOM 1420 C C . THR B 1 5 ? 71.188 61.438 -4.309 1 37.44 5 THR B C 1
ATOM 1422 O O . THR B 1 5 ? 71.688 60.469 -4.883 1 37.44 5 THR B O 1
ATOM 1425 N N . HIS B 1 6 ? 70.25 61.312 -3.264 1 35.12 6 HIS B N 1
ATOM 1426 C CA . HIS B 1 6 ? 69.25 60.594 -2.494 1 35.12 6 HIS B CA 1
ATOM 1427 C C . HIS B 1 6 ? 68.25 59.906 -3.41 1 35.12 6 HIS B C 1
ATOM 1429 O O . HIS B 1 6 ? 67.438 60.594 -4.043 1 35.12 6 HIS B O 1
ATOM 1435 N N . LEU B 1 7 ? 68.625 58.969 -4.305 1 38.09 7 LEU B N 1
ATOM 1436 C CA . LEU B 1 7 ? 67.688 58.031 -4.898 1 38.09 7 LEU B CA 1
ATOM 1437 C C . LEU B 1 7 ? 66.75 57.5 -3.844 1 38.09 7 LEU B C 1
ATOM 1439 O O . LEU B 1 7 ? 67.062 56.594 -3.082 1 38.09 7 LEU B O 1
ATOM 1443 N N . SER B 1 8 ? 66.25 58.344 -2.859 1 37.88 8 SER B N 1
ATOM 1444 C CA . SER B 1 8 ? 65.25 57.844 -1.955 1 37.88 8 SER B CA 1
ATOM 1445 C C . SER B 1 8 ? 64.125 57.156 -2.725 1 37.88 8 SER B C 1
ATOM 1447 O O . SER B 1 8 ? 63.312 57.844 -3.398 1 37.88 8 SER B O 1
ATOM 1449 N N . LEU B 1 9 ? 64.438 56.094 -3.494 1 37 9 LEU B N 1
ATOM 1450 C CA . LEU B 1 9 ? 63.438 55.188 -4.059 1 37 9 LEU B CA 1
ATOM 1451 C C . LEU B 1 9 ? 62.344 54.875 -3.035 1 37 9 LEU B C 1
ATOM 1453 O O . LEU B 1 9 ? 62.656 54.406 -1.938 1 37 9 LEU B O 1
ATOM 1457 N N . LEU B 1 10 ? 61.094 55.5 -3.17 1 34.78 10 LEU B N 1
ATOM 1458 C CA . LEU B 1 10 ? 59.719 55.406 -2.68 1 34.78 10 LEU B CA 1
ATOM 1459 C C . LEU B 1 10 ? 59.25 53.969 -2.689 1 34.78 10 LEU B C 1
ATOM 1461 O O . LEU B 1 10 ? 59 53.406 -3.756 1 34.78 10 LEU B O 1
ATOM 1465 N N . PHE B 1 11 ? 59.812 53.031 -1.948 1 39.31 11 PHE B N 1
ATOM 1466 C CA . PHE B 1 11 ? 59.125 51.781 -1.723 1 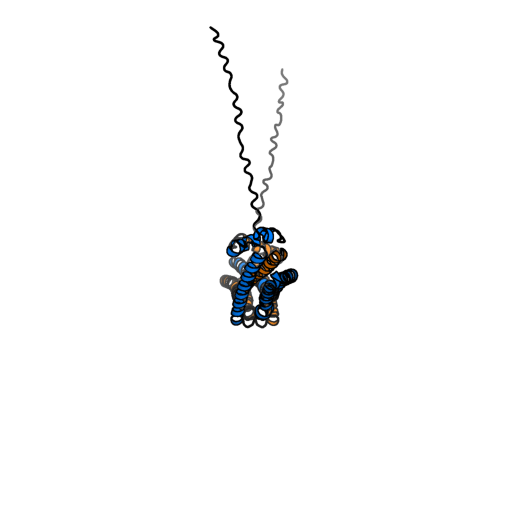39.31 11 PHE B CA 1
ATOM 1467 C C . PHE B 1 11 ? 57.688 52 -1.22 1 39.31 11 PHE B C 1
ATOM 1469 O O . PHE B 1 11 ? 57.5 52.344 -0.049 1 39.31 11 PHE B O 1
ATOM 1476 N N . THR B 1 12 ? 56.781 52.656 -1.953 1 37.84 12 THR B N 1
ATOM 1477 C CA . THR B 1 12 ? 55.375 52.688 -1.597 1 37.84 12 THR B CA 1
ATOM 1478 C C . THR B 1 12 ? 54.844 51.281 -1.343 1 37.84 12 THR B C 1
ATOM 1480 O O . THR B 1 12 ? 54.938 50.406 -2.203 1 37.84 12 THR B O 1
ATOM 1483 N N . ILE B 1 13 ? 54.906 50.75 -0.14 1 40.44 13 ILE B N 1
ATOM 1484 C CA . ILE B 1 13 ? 54.156 49.594 0.405 1 40.44 13 ILE B CA 1
ATOM 1485 C C . ILE B 1 13 ? 52.719 49.625 -0.067 1 40.44 13 ILE B C 1
ATOM 1487 O O . ILE B 1 13 ? 51.969 50.562 0.248 1 40.44 13 ILE B O 1
ATOM 1491 N N . LEU B 1 14 ? 52.375 49.094 -1.223 1 42.72 14 LEU B N 1
ATOM 1492 C CA . LEU B 1 14 ? 51 48.75 -1.653 1 42.72 14 LEU B CA 1
ATOM 1493 C C . LEU B 1 14 ? 50.281 47.969 -0.573 1 42.72 14 LEU B C 1
ATOM 1495 O O . LEU B 1 14 ? 50.625 46.844 -0.289 1 42.72 14 LEU B O 1
ATOM 1499 N N . LEU B 1 15 ? 49.938 48.594 0.541 1 43.06 15 LEU B N 1
ATOM 1500 C CA . LEU B 1 15 ? 48.938 48 1.457 1 43.06 15 LEU B CA 1
ATOM 1501 C C . LEU B 1 15 ? 47.75 47.469 0.699 1 43.06 15 LEU B C 1
ATOM 1503 O O . LEU B 1 15 ? 47 48.25 0.084 1 43.06 15 LEU B O 1
ATOM 1507 N N . ILE B 1 16 ? 47.844 46.25 0.187 1 44.88 16 ILE B N 1
ATOM 1508 C CA . ILE B 1 16 ? 46.719 45.469 -0.324 1 44.88 16 ILE B CA 1
ATOM 1509 C C . ILE B 1 16 ? 45.562 45.531 0.673 1 44.88 16 ILE B C 1
ATOM 1511 O O . ILE B 1 16 ? 45.688 45.031 1.793 1 44.88 16 ILE B O 1
ATOM 1515 N N . PHE B 1 17 ? 44.781 46.594 0.653 1 44.09 17 PHE B N 1
ATOM 1516 C CA . PHE B 1 17 ? 43.469 46.562 1.266 1 44.09 17 PHE B CA 1
ATOM 1517 C C . PHE B 1 17 ? 42.719 45.281 0.865 1 44.09 17 PHE B C 1
ATOM 1519 O O . PHE B 1 17 ? 42.281 45.156 -0.283 1 44.09 17 PHE B O 1
ATOM 1526 N N . ILE B 1 18 ? 43.094 44.156 1.444 1 46.84 18 ILE B N 1
ATOM 1527 C CA . ILE B 1 18 ? 42.156 43.031 1.33 1 46.84 18 ILE B CA 1
ATOM 1528 C C . ILE B 1 18 ? 40.812 43.438 1.927 1 46.84 18 ILE B C 1
ATOM 1530 O O . ILE B 1 18 ? 40.719 43.75 3.117 1 46.84 18 ILE B O 1
ATOM 1534 N N . PRO B 1 19 ? 39.875 43.875 1.17 1 43.34 19 PRO B N 1
ATOM 1535 C CA . PRO B 1 19 ? 38.531 44.031 1.78 1 43.34 19 PRO B CA 1
ATOM 1536 C C . PRO B 1 19 ? 38.156 42.812 2.645 1 43.34 19 PRO B C 1
ATOM 1538 O O . PRO B 1 19 ? 38.344 41.688 2.229 1 43.34 19 PRO B O 1
ATOM 1541 N N . HIS B 1 20 ? 38.344 42.875 3.893 1 41.81 20 HIS B N 1
ATOM 1542 C CA . HIS B 1 20 ? 37.625 41.906 4.691 1 41.81 20 HIS B CA 1
ATOM 1543 C C . HIS B 1 20 ? 36.219 41.688 4.152 1 41.81 20 HIS B C 1
ATOM 1545 O O . HIS B 1 20 ? 35.406 42.594 4.145 1 41.81 20 HIS B O 1
ATOM 1551 N N . VAL B 1 21 ? 36.062 40.875 3.1 1 45 21 VAL B N 1
ATOM 1552 C CA . VAL B 1 21 ? 34.719 40.344 2.889 1 45 21 VAL B CA 1
ATOM 1553 C C . VAL B 1 21 ? 34.031 40.125 4.238 1 45 21 VAL B C 1
ATOM 1555 O O . VAL B 1 21 ? 34.406 39.219 4.984 1 45 21 VAL B O 1
ATOM 1558 N N . ILE B 1 22 ? 33.781 41.156 5.055 1 42 22 ILE B N 1
ATOM 1559 C CA . ILE B 1 22 ? 32.781 40.938 6.094 1 42 22 ILE B CA 1
ATOM 1560 C C . ILE B 1 22 ? 31.688 40.031 5.57 1 42 22 ILE B C 1
ATOM 1562 O O . ILE B 1 22 ? 31 40.375 4.613 1 42 22 ILE B O 1
ATOM 1566 N N . SER B 1 23 ? 31.875 38.812 5.5 1 42.78 23 SER B N 1
ATOM 1567 C CA . SER B 1 23 ? 30.734 37.906 5.359 1 42.78 23 SER B CA 1
ATOM 1568 C C . SER B 1 23 ? 29.516 38.438 6.117 1 42.78 23 SER B C 1
ATOM 1570 O O . SER B 1 23 ? 29.531 38.5 7.348 1 42.78 23 SER B O 1
ATOM 1572 N N . GLN B 1 24 ? 28.859 39.469 5.812 1 45.94 24 GLN B N 1
ATOM 1573 C CA . GLN B 1 24 ? 27.562 39.875 6.367 1 45.94 24 GLN B CA 1
ATOM 1574 C C . GLN B 1 24 ? 26.781 38.656 6.863 1 45.94 24 GLN B C 1
ATOM 1576 O O . GLN B 1 24 ? 26.375 37.812 6.066 1 45.94 24 GLN B O 1
ATOM 1581 N N . THR B 1 25 ? 27.047 37.906 7.895 1 51 25 THR B N 1
ATOM 1582 C CA . THR B 1 25 ? 26.25 36.906 8.562 1 51 25 THR B CA 1
ATOM 1583 C C . THR B 1 25 ? 24.781 37.281 8.602 1 51 25 THR B C 1
ATOM 1585 O O . THR B 1 25 ? 24.391 38.188 9.352 1 51 25 THR B O 1
ATOM 1588 N N . SER B 1 26 ? 24.219 37.469 7.488 1 61.91 26 SER B N 1
ATOM 1589 C CA . SER B 1 26 ? 22.797 37.844 7.43 1 61.91 26 SER B CA 1
ATOM 1590 C C . SER B 1 26 ? 22.016 37.156 8.539 1 61.91 26 SER B C 1
ATOM 1592 O O . SER B 1 26 ? 22.281 36 8.891 1 61.91 26 SER B O 1
ATOM 1594 N N . THR B 1 27 ? 21.375 37.906 9.484 1 75.81 27 THR B N 1
ATOM 1595 C CA . THR B 1 27 ? 20.484 37.406 10.531 1 75.81 27 THR B CA 1
ATOM 1596 C C . THR B 1 27 ? 19.547 36.344 9.984 1 75.81 27 THR B C 1
ATOM 1598 O O . THR B 1 27 ? 18.953 36.5 8.922 1 75.81 27 THR B O 1
ATOM 1601 N N . PRO B 1 28 ? 19.625 35.188 10.586 1 80.31 28 PRO B N 1
ATOM 1602 C CA . PRO B 1 28 ? 18.75 34.125 10.094 1 80.31 28 PRO B CA 1
ATOM 1603 C C . PRO B 1 28 ? 17.281 34.562 10.047 1 80.31 28 PRO B C 1
ATOM 1605 O O . PRO B 1 28 ? 16.828 35.312 10.922 1 80.31 28 PRO B O 1
ATOM 1608 N N . LYS B 1 29 ? 16.688 34.219 8.953 1 91.12 29 LYS B N 1
ATOM 1609 C CA . LYS B 1 29 ? 15.25 34.469 8.828 1 91.12 29 LYS B CA 1
ATOM 1610 C C . LYS B 1 29 ? 14.469 33.656 9.859 1 91.12 29 LYS B C 1
ATOM 1612 O O . LYS B 1 29 ? 14.914 32.594 10.305 1 91.12 29 LYS B O 1
ATOM 1617 N N . LEU B 1 30 ? 13.32 34.156 10.344 1 91.38 30 LEU B N 1
ATOM 1618 C CA . LEU B 1 30 ? 12.508 33.531 11.398 1 91.38 30 LEU B CA 1
ATOM 1619 C C . LEU B 1 30 ? 12.266 32.062 11.102 1 91.38 30 LEU B C 1
ATOM 1621 O O . LEU B 1 30 ? 12.398 31.219 11.992 1 91.38 30 LEU B O 1
ATOM 1625 N N . TYR B 1 31 ? 11.945 31.766 9.781 1 92.81 31 TYR B N 1
ATOM 1626 C CA . TYR B 1 31 ? 11.594 30.391 9.461 1 92.81 31 TYR B CA 1
ATOM 1627 C C . TYR B 1 31 ? 12.82 29.484 9.523 1 92.81 31 TYR B C 1
ATOM 1629 O O . TYR B 1 31 ? 12.695 28.297 9.789 1 92.81 31 TYR B O 1
ATOM 1637 N N . GLU B 1 32 ? 14.031 29.984 9.266 1 90.62 32 GLU B N 1
ATOM 1638 C CA . GLU B 1 32 ? 15.25 29.203 9.398 1 90.62 32 GLU B CA 1
ATOM 1639 C C . GLU B 1 32 ? 15.484 28.797 10.852 1 90.62 32 GLU B C 1
ATOM 1641 O O . GLU B 1 32 ? 15.906 27.672 11.125 1 90.62 32 GLU B O 1
ATOM 1646 N N . VAL B 1 33 ? 15.219 29.75 11.766 1 87.69 33 VAL B N 1
ATOM 1647 C CA . VAL B 1 33 ? 15.344 29.469 13.188 1 87.69 33 VAL B CA 1
ATOM 1648 C C . VAL B 1 33 ? 14.344 28.391 13.586 1 87.69 33 VAL B C 1
ATOM 1650 O O . VAL B 1 33 ? 14.688 27.453 14.328 1 87.69 33 VAL B O 1
ATOM 1653 N N . VAL B 1 34 ? 13.086 28.5 13.141 1 89.19 34 VAL B N 1
ATOM 1654 C CA . VAL B 1 34 ? 12.062 27.5 13.391 1 89.19 34 VAL B CA 1
ATOM 1655 C C . VAL B 1 34 ? 12.57 26.125 12.953 1 89.19 34 VAL B C 1
ATOM 1657 O O . VAL B 1 34 ? 12.508 25.156 13.719 1 89.19 34 VAL B O 1
ATOM 1660 N N . CYS B 1 35 ? 13.102 26.016 11.711 1 90.19 35 CYS B N 1
ATOM 1661 C CA . CYS B 1 35 ? 13.445 24.734 11.109 1 90.19 35 CYS B CA 1
ATOM 1662 C C . CYS B 1 35 ? 14.727 24.172 11.703 1 90.19 35 CYS B C 1
ATOM 1664 O O . CYS B 1 35 ? 14.945 22.953 11.703 1 90.19 35 CYS B O 1
ATOM 1666 N N . LYS B 1 36 ? 15.625 24.984 12.258 1 87.44 36 LYS B N 1
ATOM 1667 C CA . LYS B 1 36 ? 16.859 24.531 12.891 1 87.44 36 LYS B CA 1
ATOM 1668 C C . LYS B 1 36 ? 16.578 23.672 14.117 1 87.44 36 LYS B C 1
ATOM 1670 O O . LYS B 1 36 ? 17.422 22.859 14.508 1 87.44 36 LYS B O 1
ATOM 1675 N N . ASN B 1 37 ? 15.383 23.844 14.68 1 84.81 37 ASN B N 1
ATOM 1676 C CA . ASN B 1 37 ? 15 23.109 15.875 1 84.81 37 ASN B CA 1
ATOM 1677 C C . ASN B 1 37 ? 14.43 21.734 15.531 1 84.81 37 ASN B C 1
ATOM 1679 O O . ASN B 1 37 ? 14.008 20.984 16.422 1 84.81 37 ASN B O 1
ATOM 1683 N N . ALA B 1 38 ? 14.352 21.359 14.281 1 85.25 38 ALA B N 1
ATOM 1684 C CA . ALA B 1 38 ? 13.883 20.031 13.875 1 85.25 38 ALA B CA 1
ATOM 1685 C C . ALA B 1 38 ? 14.773 18.938 14.453 1 85.25 38 ALA B C 1
ATOM 1687 O O . ALA B 1 38 ? 15.938 19.172 14.766 1 85.25 38 ALA B O 1
ATOM 1688 N N . SER B 1 39 ? 14.234 17.719 14.531 1 82.31 39 SER B N 1
ATOM 1689 C CA . SER B 1 39 ? 14.844 16.625 15.289 1 82.31 39 SER B CA 1
ATOM 1690 C C . SER B 1 39 ? 16.062 16.062 14.555 1 82.31 39 SER B C 1
ATOM 1692 O O . SER B 1 39 ? 16.891 15.391 15.164 1 82.31 39 SER B O 1
ATOM 1694 N N . ASN B 1 40 ? 16.094 16.203 13.258 1 78.69 40 ASN B N 1
ATOM 1695 C CA . ASN B 1 40 ? 17.234 15.758 12.461 1 78.69 40 ASN B CA 1
ATOM 1696 C C . ASN B 1 40 ? 17.375 16.562 11.172 1 78.69 40 ASN B C 1
ATOM 1698 O O . ASN B 1 40 ? 16.484 17.359 10.836 1 78.69 40 ASN B O 1
ATOM 1702 N N . ASP B 1 41 ? 18.484 16.297 10.445 1 78.94 41 ASP B N 1
ATOM 1703 C CA . ASP B 1 41 ? 18.828 17.109 9.281 1 78.94 41 ASP B CA 1
ATOM 1704 C C . ASP B 1 41 ? 17.812 16.922 8.156 1 78.94 41 ASP B C 1
ATOM 1706 O O . ASP B 1 41 ? 17.516 17.875 7.426 1 78.94 41 ASP B O 1
ATOM 1710 N N . ASP B 1 42 ? 17.312 15.812 8.062 1 77.31 42 ASP B N 1
ATOM 1711 C CA . ASP B 1 42 ? 16.328 15.547 7.02 1 77.31 42 ASP B CA 1
ATOM 1712 C C . ASP B 1 42 ? 15.047 16.344 7.258 1 77.31 42 ASP B C 1
ATOM 1714 O O . ASP B 1 42 ? 14.516 16.953 6.332 1 77.31 42 ASP B O 1
ATOM 1718 N N . LEU B 1 43 ? 14.594 16.328 8.492 1 80.44 43 LEU B N 1
ATOM 1719 C CA . LEU B 1 43 ? 13.383 17.062 8.852 1 80.44 43 LEU B CA 1
ATOM 1720 C C . LEU B 1 43 ? 13.617 18.578 8.781 1 80.44 43 LEU B C 1
ATOM 1722 O O . LEU B 1 43 ? 12.719 19.328 8.422 1 80.44 43 LEU B O 1
ATOM 1726 N N . GLU B 1 44 ? 14.875 19.016 9.172 1 86.44 44 GLU B N 1
ATOM 1727 C CA . GLU B 1 44 ? 15.219 20.438 9.023 1 86.44 44 GLU B CA 1
ATOM 1728 C C . GLU B 1 44 ? 15.133 20.875 7.562 1 86.44 44 GLU B C 1
ATOM 1730 O O . GLU B 1 44 ? 14.539 21.906 7.25 1 86.44 44 GLU B O 1
ATOM 1735 N N . GLN B 1 45 ? 15.68 20.047 6.656 1 84.69 45 GLN B N 1
ATOM 1736 C CA . GLN B 1 45 ? 15.656 20.375 5.234 1 84.69 45 GLN B CA 1
ATOM 1737 C C . GLN B 1 45 ? 14.227 20.375 4.695 1 84.69 45 GLN B C 1
ATOM 1739 O O . GLN B 1 45 ? 13.852 21.25 3.92 1 84.69 45 GLN B O 1
ATOM 1744 N N . ARG B 1 46 ? 13.438 19.406 5.074 1 83.88 46 ARG B N 1
ATOM 1745 C CA . ARG B 1 46 ? 12.039 19.328 4.66 1 83.88 46 ARG B CA 1
ATOM 1746 C C . ARG B 1 46 ? 11.266 20.562 5.145 1 83.88 46 ARG B C 1
ATOM 1748 O O . ARG B 1 46 ? 10.422 21.078 4.426 1 83.88 46 ARG B O 1
ATOM 1755 N N . CYS B 1 47 ? 11.586 21.016 6.383 1 88.69 47 CYS B N 1
ATOM 1756 C CA . CYS B 1 47 ? 11 22.203 6.977 1 88.69 47 CYS B CA 1
ATOM 1757 C C . CYS B 1 47 ? 11.359 23.453 6.172 1 88.69 47 CYS B C 1
ATOM 1759 O O . CYS B 1 47 ? 10.484 24.234 5.809 1 88.69 47 CYS B O 1
ATOM 1761 N N . LEU B 1 48 ? 12.602 23.562 5.812 1 88.75 48 LEU B N 1
ATOM 1762 C CA . LEU B 1 48 ? 13.07 24.703 5.031 1 88.75 48 LEU B CA 1
ATOM 1763 C C . LEU B 1 48 ? 12.391 24.734 3.668 1 88.75 48 LEU B C 1
ATOM 1765 O O . LEU B 1 48 ? 11.906 25.781 3.24 1 88.75 48 LEU B O 1
ATOM 1769 N N . ASN B 1 49 ? 12.266 23.625 3.023 1 85.5 49 ASN B N 1
ATOM 1770 C CA . ASN B 1 49 ? 11.625 23.547 1.718 1 85.5 49 ASN B CA 1
ATOM 1771 C C . ASN B 1 49 ? 10.148 23.953 1.796 1 85.5 49 ASN B C 1
ATOM 1773 O O . ASN B 1 49 ? 9.633 24.625 0.903 1 85.5 49 ASN B O 1
ATOM 1777 N N . LEU B 1 50 ? 9.484 23.484 2.855 1 86.5 50 LEU B N 1
ATOM 1778 C CA . LEU B 1 50 ? 8.078 23.797 3.053 1 86.5 50 LEU B CA 1
ATOM 1779 C C . LEU B 1 50 ? 7.859 25.312 3.137 1 86.5 50 LEU B C 1
ATOM 1781 O O . LEU B 1 50 ? 6.934 25.844 2.523 1 86.5 50 LEU B O 1
ATOM 1785 N N . PHE B 1 51 ? 8.711 26 3.898 1 91.06 51 PHE B N 1
ATOM 1786 C CA . PHE B 1 51 ? 8.602 27.453 4.023 1 91.06 51 PHE B CA 1
ATOM 1787 C C . PHE B 1 51 ? 8.961 28.141 2.711 1 91.06 51 PHE B C 1
ATOM 1789 O O . PHE B 1 51 ? 8.289 29.078 2.291 1 91.06 51 PHE B O 1
ATOM 1796 N N . GLU B 1 52 ? 9.969 27.641 2 1 85.12 52 GLU B N 1
ATOM 1797 C CA . GLU B 1 52 ? 10.422 28.25 0.75 1 85.12 52 GLU B CA 1
ATOM 1798 C C . GLU B 1 52 ? 9.359 28.125 -0.341 1 85.12 52 GLU B C 1
ATOM 1800 O O . GLU B 1 52 ? 9.258 28.984 -1.213 1 85.12 52 GLU B O 1
ATOM 1805 N N . ASP B 1 53 ? 8.578 27.062 -0.207 1 85 53 ASP B N 1
ATOM 1806 C CA . ASP B 1 53 ? 7.473 26.859 -1.143 1 85 53 ASP B CA 1
ATOM 1807 C C . ASP B 1 53 ? 6.305 27.781 -0.821 1 85 53 ASP B C 1
ATOM 1809 O O . ASP B 1 53 ? 5.359 27.891 -1.602 1 85 53 ASP B O 1
ATOM 1813 N N . ASN B 1 54 ? 6.305 28.422 0.371 1 86.44 54 ASN B N 1
ATOM 1814 C CA . ASN B 1 54 ? 5.25 29.312 0.833 1 86.44 54 ASN B CA 1
ATOM 1815 C C . ASN B 1 54 ? 5.805 30.688 1.212 1 86.44 54 ASN B C 1
ATOM 1817 O O . ASN B 1 54 ? 5.891 31.016 2.395 1 86.44 54 ASN B O 1
ATOM 1821 N N . HIS B 1 55 ? 6.012 31.578 0.246 1 86.12 55 HIS B N 1
ATOM 1822 C CA . HIS B 1 55 ? 6.789 32.812 0.351 1 86.12 55 HIS B CA 1
ATOM 1823 C C . HIS B 1 55 ? 6.102 33.812 1.266 1 86.12 55 HIS B C 1
ATOM 1825 O O . HIS B 1 55 ? 6.77 34.594 1.959 1 86.12 55 HIS B O 1
ATOM 1831 N N . GLU B 1 56 ? 4.809 33.781 1.231 1 89.81 56 GLU B N 1
ATOM 1832 C CA . GLU B 1 56 ? 4.086 34.688 2.1 1 89.81 56 GLU B CA 1
ATOM 1833 C C . GLU B 1 56 ? 4.453 34.5 3.564 1 89.81 56 GLU B C 1
ATOM 1835 O O . GLU B 1 56 ? 4.5 35.438 4.344 1 89.81 56 GLU B O 1
ATOM 1840 N N . ILE B 1 57 ? 4.766 33.281 3.887 1 91.56 57 ILE B N 1
ATOM 1841 C CA . ILE B 1 57 ? 5.094 32.938 5.27 1 91.56 57 ILE B CA 1
ATOM 1842 C C . ILE B 1 57 ? 6.531 33.344 5.574 1 91.56 57 ILE B C 1
ATOM 1844 O O . ILE B 1 57 ? 6.824 33.812 6.672 1 91.56 57 ILE B O 1
ATOM 1848 N N . THR B 1 58 ? 7.461 33.281 4.625 1 91.75 58 THR B N 1
ATOM 1849 C CA . THR B 1 58 ? 8.867 33.594 4.844 1 91.75 58 THR B CA 1
ATOM 1850 C C . THR B 1 58 ? 9.062 35.094 5.039 1 91.75 58 THR B C 1
ATOM 1852 O O . THR B 1 58 ? 10.086 35.531 5.566 1 91.75 58 THR B O 1
ATOM 1855 N N . LEU B 1 59 ? 8.086 35.906 4.676 1 92.31 59 LEU B N 1
ATOM 1856 C CA . LEU B 1 59 ? 8.172 37.344 4.766 1 92.31 59 LEU B CA 1
ATOM 1857 C C . LEU B 1 59 ? 7.633 37.844 6.102 1 92.31 59 LEU B C 1
ATOM 1859 O O . LEU B 1 59 ? 7.66 39.062 6.379 1 92.31 59 LEU B O 1
ATOM 1863 N N . ALA B 1 60 ? 7.129 36.906 6.953 1 93.75 60 ALA B N 1
ATOM 1864 C CA . ALA B 1 60 ? 6.594 37.312 8.25 1 93.75 60 ALA B CA 1
ATOM 1865 C C . ALA B 1 60 ? 7.602 38.156 9.023 1 93.75 60 ALA B C 1
ATOM 1867 O O . ALA B 1 60 ? 8.797 37.844 9.047 1 93.75 60 ALA B O 1
ATOM 1868 N N . LYS B 1 61 ? 7.191 39.156 9.68 1 94 61 LYS B N 1
ATOM 1869 C CA . LYS B 1 61 ? 8.047 40.156 10.336 1 94 61 LYS B CA 1
ATOM 1870 C C . LYS B 1 61 ? 8.391 39.719 11.758 1 94 61 LYS B C 1
ATOM 1872 O O . LYS B 1 61 ? 9.32 40.25 12.375 1 94 61 LYS B O 1
ATOM 1877 N N . ASP B 1 62 ? 7.52 38.906 12.344 1 92.75 62 ASP B N 1
ATOM 1878 C CA . ASP B 1 62 ? 7.754 38.406 13.695 1 92.75 62 ASP B CA 1
ATOM 1879 C C . ASP B 1 62 ? 7.227 36.969 13.844 1 92.75 62 ASP B C 1
ATOM 1881 O O . ASP B 1 62 ? 6.543 36.469 12.953 1 92.75 62 ASP B O 1
ATOM 1885 N N . ASP B 1 63 ? 7.516 36.312 14.93 1 90.62 63 ASP B N 1
ATOM 1886 C CA . ASP B 1 63 ? 7.184 34.906 15.172 1 90.62 63 ASP B CA 1
ATOM 1887 C C . ASP B 1 63 ? 5.672 34.719 15.219 1 90.62 63 ASP B C 1
ATOM 1889 O O . ASP B 1 63 ? 5.16 33.688 14.727 1 90.62 63 ASP B O 1
ATOM 1893 N N . LEU B 1 64 ? 4.957 35.625 15.859 1 94.31 64 LEU B N 1
ATOM 1894 C CA . LEU B 1 64 ? 3.51 35.469 15.969 1 94.31 64 LEU B CA 1
ATOM 1895 C C . LEU B 1 64 ? 2.857 35.469 14.586 1 94.31 64 LEU B C 1
ATOM 1897 O O . LEU B 1 64 ? 2.006 34.625 14.305 1 94.31 64 LEU B O 1
ATOM 1901 N N . THR B 1 65 ? 3.289 36.438 13.734 1 95.44 65 THR B N 1
ATOM 1902 C CA . THR B 1 65 ? 2.764 36.5 12.375 1 95.44 65 THR B CA 1
ATOM 1903 C C . THR B 1 65 ? 3.125 35.25 11.578 1 95.44 65 THR B C 1
ATOM 1905 O O . THR B 1 65 ? 2.297 34.719 10.836 1 95.44 65 THR B O 1
ATOM 1908 N N . LEU B 1 66 ? 4.367 34.75 11.75 1 94.25 66 LEU B N 1
ATOM 1909 C CA . LEU B 1 66 ? 4.793 33.531 11.086 1 94.25 66 LEU B CA 1
ATOM 1910 C C . LEU B 1 66 ? 3.91 32.344 11.5 1 94.25 66 LEU B C 1
ATOM 1912 O O . LEU B 1 66 ? 3.422 31.609 10.648 1 94.25 66 LEU B O 1
ATOM 1916 N N . CYS B 1 67 ? 3.664 32.219 12.781 1 95 67 CYS B N 1
ATOM 1917 C CA . CYS B 1 67 ? 2.83 31.141 13.305 1 95 67 CYS B CA 1
ATOM 1918 C C . CYS B 1 67 ? 1.413 31.234 12.75 1 95 67 CYS B C 1
ATOM 1920 O O . CYS B 1 67 ? 0.837 30.219 12.336 1 95 67 CYS B O 1
ATOM 1922 N N . LYS B 1 68 ? 0.844 32.469 12.75 1 95.81 68 LYS B N 1
ATOM 1923 C CA . LYS B 1 68 ? -0.518 32.656 12.266 1 95.81 68 LYS B CA 1
ATOM 1924 C C . LYS B 1 68 ? -0.645 32.25 10.797 1 95.81 68 LYS B C 1
ATOM 1926 O O . LYS B 1 68 ? -1.561 31.516 10.438 1 95.81 68 LYS B O 1
ATOM 1931 N N . LEU B 1 69 ? 0.264 32.688 9.977 1 93.88 69 LEU B N 1
ATOM 1932 C CA . LEU B 1 69 ? 0.233 32.344 8.555 1 93.88 69 LEU B CA 1
ATOM 1933 C C . LEU B 1 69 ? 0.418 30.859 8.336 1 93.88 69 LEU B C 1
ATOM 1935 O O . LEU B 1 69 ? -0.28 30.25 7.516 1 93.88 69 LEU B O 1
ATOM 1939 N N . PHE B 1 70 ? 1.326 30.266 9.039 1 94.69 70 PHE B N 1
ATOM 1940 C CA . PHE B 1 70 ? 1.598 28.844 8.875 1 94.69 70 PHE B CA 1
ATOM 1941 C C . PHE B 1 70 ? 0.395 28 9.305 1 94.69 70 PHE B C 1
ATOM 1943 O O . PHE B 1 70 ? -0.005 27.078 8.594 1 94.69 70 PHE B O 1
ATOM 1950 N N . LEU B 1 71 ? -0.148 28.312 10.5 1 96.12 71 LEU B N 1
ATOM 1951 C CA . LEU B 1 71 ? -1.295 27.562 10.992 1 96.12 71 LEU B CA 1
ATOM 1952 C C . LEU B 1 71 ? -2.486 27.703 10.055 1 96.12 71 LEU B C 1
ATOM 1954 O O . LEU B 1 71 ? -3.223 26.75 9.828 1 96.12 71 LEU B O 1
ATOM 1958 N N . ASN B 1 72 ? -2.682 28.906 9.5 1 94.94 72 ASN B N 1
ATOM 1959 C CA . ASN B 1 72 ? -3.744 29.078 8.508 1 94.94 72 ASN B CA 1
ATOM 1960 C C . ASN B 1 72 ? -3.529 28.172 7.297 1 94.94 72 ASN B C 1
ATOM 1962 O O . ASN B 1 72 ? -4.469 27.531 6.816 1 94.94 72 ASN B O 1
ATOM 1966 N N . MET B 1 73 ? -2.344 28.109 6.789 1 91.44 73 MET B N 1
ATOM 1967 C CA . MET B 1 73 ? -2.02 27.234 5.672 1 91.44 73 MET B CA 1
ATOM 1968 C C . MET B 1 73 ? -2.24 25.766 6.059 1 91.44 73 MET B C 1
ATOM 1970 O O . MET B 1 73 ? -2.822 25 5.289 1 91.44 73 MET B O 1
ATOM 1974 N N . ALA B 1 74 ? -1.749 25.375 7.223 1 92 74 ALA B N 1
ATOM 1975 C CA . ALA B 1 74 ? -1.889 23.984 7.695 1 92 74 ALA B CA 1
ATOM 1976 C C . ALA B 1 74 ? -3.359 23.609 7.82 1 92 74 ALA B C 1
ATOM 1978 O O . ALA B 1 74 ? -3.746 22.484 7.453 1 92 74 ALA B O 1
ATOM 1979 N N . ILE B 1 75 ? -4.211 24.516 8.359 1 94.38 75 ILE B N 1
ATOM 1980 C CA . ILE B 1 75 ? -5.645 24.266 8.484 1 94.38 75 ILE B CA 1
ATOM 1981 C C . ILE B 1 75 ? -6.258 24.078 7.098 1 94.38 75 ILE B C 1
ATOM 1983 O O . ILE B 1 75 ? -7.023 23.125 6.879 1 94.38 75 ILE B O 1
ATOM 1987 N N . HIS B 1 76 ? -5.875 24.938 6.168 1 91.5 76 HIS B N 1
ATOM 1988 C CA . HIS B 1 76 ? -6.391 24.844 4.805 1 91.5 76 HIS B CA 1
ATOM 1989 C C . HIS B 1 76 ? -5.996 23.516 4.164 1 91.5 76 HIS B C 1
ATOM 1991 O O . HIS B 1 76 ? -6.844 22.812 3.609 1 91.5 76 HIS B O 1
ATOM 1997 N N . LYS B 1 77 ? -4.754 23.172 4.219 1 87.88 77 LYS B N 1
ATOM 1998 C CA . LYS B 1 77 ? -4.27 21.938 3.615 1 87.88 77 LYS B CA 1
ATOM 1999 C C . LYS B 1 77 ? -4.887 20.719 4.285 1 87.88 77 LYS B C 1
ATOM 2001 O O . LYS B 1 77 ? -5.242 19.75 3.615 1 87.88 77 LYS B O 1
ATOM 2006 N N . SER B 1 78 ? -4.992 20.719 5.586 1 91.44 78 SER B N 1
ATOM 2007 C CA . SER B 1 78 ? -5.59 19.609 6.32 1 91.44 78 SER B CA 1
ATOM 2008 C C . SER B 1 78 ? -7.062 19.438 5.973 1 91.44 78 SER B C 1
ATOM 2010 O O . SER B 1 78 ? -7.559 18.312 5.867 1 91.44 78 SER B O 1
ATOM 2012 N N . SER B 1 79 ? -7.777 20.578 5.836 1 92.5 79 SER B N 1
ATOM 2013 C CA . SER B 1 79 ? -9.18 20.531 5.438 1 92.5 79 SER B CA 1
ATOM 2014 C C . SER B 1 79 ? -9.328 19.938 4.035 1 92.5 79 SER B C 1
ATOM 2016 O O . SER B 1 79 ? -10.25 19.156 3.777 1 92.5 79 SER B O 1
ATOM 2018 N N . LYS B 1 80 ? -8.453 20.344 3.105 1 86.75 80 LYS B N 1
ATOM 2019 C CA . LYS B 1 80 ? -8.461 19.766 1.765 1 86.75 80 LYS B CA 1
ATOM 2020 C C . LYS B 1 80 ? -8.195 18.266 1.81 1 86.75 80 LYS B C 1
ATOM 2022 O O . LYS B 1 80 ? -8.844 17.5 1.099 1 86.75 80 LYS B O 1
ATOM 2027 N N . ALA B 1 81 ? -7.223 17.875 2.59 1 85.88 81 ALA B N 1
ATOM 2028 C CA . ALA B 1 81 ? -6.914 16.453 2.756 1 85.88 81 ALA B CA 1
ATOM 2029 C C . ALA B 1 81 ? -8.117 15.695 3.297 1 85.88 81 ALA B C 1
ATOM 2031 O O . ALA B 1 81 ? -8.453 14.617 2.795 1 85.88 81 ALA B O 1
ATOM 2032 N N . LYS B 1 82 ? -8.797 16.234 4.391 1 88.62 82 LYS B N 1
ATOM 2033 C CA . LYS B 1 82 ? -9.992 15.641 4.961 1 88.62 82 LYS B CA 1
ATOM 2034 C C . LYS B 1 82 ? -11.07 15.438 3.895 1 88.62 82 LYS B C 1
ATOM 2036 O O . LYS B 1 82 ? -11.672 14.367 3.807 1 88.62 82 LYS B O 1
ATOM 2041 N N . ASN B 1 83 ? -11.281 16.453 3.039 1 86.75 83 ASN B N 1
ATOM 2042 C CA . ASN B 1 83 ? -12.289 16.359 1.985 1 86.75 83 ASN B CA 1
ATOM 2043 C C . ASN B 1 83 ? -11.93 15.297 0.952 1 86.75 83 ASN B C 1
ATOM 2045 O O . ASN B 1 83 ? -12.805 14.586 0.452 1 86.75 83 ASN B O 1
ATOM 2049 N N . TYR B 1 84 ? -10.711 15.258 0.638 1 82.44 84 TYR B N 1
ATOM 2050 C CA . TYR B 1 84 ? -10.266 14.203 -0.27 1 82.44 84 TYR B CA 1
ATOM 2051 C C . TYR B 1 84 ? -10.562 12.82 0.307 1 82.44 84 TYR B C 1
ATOM 2053 O O . TYR B 1 84 ? -11.102 11.953 -0.386 1 82.44 84 TYR B O 1
ATOM 2061 N N . LEU B 1 85 ? -10.195 12.555 1.548 1 82.31 85 LEU B N 1
ATOM 2062 C CA . LEU B 1 85 ? -10.445 11.281 2.199 1 82.31 85 LEU B CA 1
ATOM 2063 C C . LEU B 1 85 ? -11.938 10.977 2.238 1 82.31 85 LEU B C 1
ATOM 2065 O O . LEU B 1 85 ? -12.352 9.828 2.057 1 82.31 85 LEU B O 1
ATOM 2069 N N . LYS B 1 86 ? -12.719 12.039 2.539 1 84.81 86 LYS B N 1
ATOM 2070 C CA . LYS B 1 86 ? -14.172 11.883 2.523 1 84.81 86 LYS B CA 1
ATOM 2071 C C . LYS B 1 86 ? -14.656 11.375 1.169 1 84.81 86 LYS B C 1
ATOM 2073 O O . LYS B 1 86 ? -15.547 10.531 1.101 1 84.81 86 LYS B O 1
ATOM 2078 N N . SER B 1 87 ? -14.062 11.867 0.148 1 79.12 87 SER B N 1
ATOM 2079 C CA . SER B 1 87 ? -14.461 11.445 -1.192 1 79.12 87 SER B CA 1
ATOM 2080 C C . SER B 1 87 ? -14.141 9.977 -1.433 1 79.12 87 SER B C 1
ATOM 2082 O O . SER B 1 87 ? -14.773 9.328 -2.273 1 79.12 87 SER B O 1
ATOM 2084 N N . LEU B 1 88 ? -13.156 9.508 -0.7 1 74.31 88 LEU B N 1
ATOM 2085 C CA . LEU B 1 88 ? -12.75 8.117 -0.851 1 74.31 88 LEU B CA 1
ATOM 2086 C C . LEU B 1 88 ? -13.75 7.18 -0.181 1 74.31 88 LEU B C 1
ATOM 2088 O O . LEU B 1 88 ? -13.805 5.988 -0.5 1 74.31 88 LEU B O 1
ATOM 2092 N N . ILE B 1 89 ? -14.477 7.648 0.84 1 74.94 89 ILE B N 1
ATOM 2093 C CA . ILE B 1 89 ? -15.469 6.844 1.553 1 74.94 89 ILE B CA 1
ATOM 2094 C C . ILE B 1 89 ? -16.469 6.254 0.559 1 74.94 89 ILE B C 1
ATOM 2096 O O . ILE B 1 89 ? -16.859 5.09 0.682 1 74.94 89 ILE B O 1
ATOM 2100 N N . ASN B 1 90 ? -16.844 7.07 -0.397 1 69 90 ASN B N 1
ATOM 2101 C CA . ASN B 1 90 ? -17.797 6.57 -1.389 1 69 90 ASN B CA 1
ATOM 2102 C C . ASN B 1 90 ? -17.141 5.539 -2.309 1 69 90 ASN B C 1
ATOM 2104 O O . ASN B 1 90 ? -17.812 4.605 -2.762 1 69 90 ASN B O 1
ATOM 2108 N N . LYS B 1 91 ? -15.945 5.828 -2.469 1 62.91 91 LYS B N 1
ATOM 2109 C CA . LYS B 1 91 ? -15.211 4.941 -3.367 1 62.91 91 LYS B CA 1
ATOM 2110 C C . LYS B 1 91 ? -14.922 3.6 -2.699 1 62.91 91 LYS B C 1
ATOM 2112 O O . LYS B 1 91 ? -14.875 2.564 -3.367 1 62.91 91 LYS B O 1
ATOM 2117 N N . TYR B 1 92 ? -14.742 3.795 -1.355 1 65.81 92 TYR B N 1
ATOM 2118 C CA . TYR B 1 92 ? -14.438 2.6 -0.578 1 65.81 92 TYR B CA 1
ATOM 2119 C C . TYR B 1 92 ? -15.367 2.479 0.625 1 65.81 92 TYR B C 1
ATOM 2121 O O . TYR B 1 92 ? -14.914 2.52 1.771 1 65.81 92 TYR B O 1
ATOM 2129 N N . PRO B 1 93 ? -16.609 2.211 0.37 1 62.91 93 PRO B N 1
ATOM 2130 C CA . PRO B 1 93 ? -17.609 2.277 1.44 1 62.91 93 PRO B CA 1
ATOM 2131 C C . PRO B 1 93 ? -17.391 1.214 2.516 1 62.91 93 PRO B C 1
ATOM 2133 O O . PRO B 1 93 ? -17.828 1.381 3.652 1 62.91 93 PRO B O 1
ATOM 2136 N N . SER B 1 94 ? -16.594 0.206 2.189 1 60.12 94 SER B N 1
ATOM 2137 C CA . SER B 1 94 ? -16.406 -0.867 3.16 1 60.12 94 SER B CA 1
ATOM 2138 C C . SER B 1 94 ? -15.227 -0.582 4.082 1 60.12 94 SER B C 1
ATOM 2140 O O . SER B 1 94 ? -15.016 -1.289 5.07 1 60.12 94 SER B O 1
ATOM 2142 N N . SER B 1 95 ? -14.484 0.407 3.748 1 66.12 95 SER B N 1
ATOM 2143 C CA . SER B 1 95 ? -13.312 0.695 4.566 1 66.12 95 SER B CA 1
ATOM 2144 C C . SER B 1 95 ? -13.688 1.478 5.82 1 66.12 95 SER B C 1
ATOM 2146 O O . SER B 1 95 ? -13.961 2.678 5.75 1 66.12 95 SER B O 1
ATOM 2148 N N . LYS B 1 96 ? -13.633 0.818 6.977 1 75.62 96 LYS B N 1
ATOM 2149 C CA . LYS B 1 96 ? -13.898 1.481 8.25 1 75.62 96 LYS B CA 1
ATOM 2150 C C . LYS B 1 96 ? -12.766 2.445 8.609 1 75.62 96 LYS B C 1
ATOM 2152 O O . LYS B 1 96 ? -13 3.457 9.273 1 75.62 96 LYS B O 1
ATOM 2157 N N . VAL B 1 97 ? -11.633 2.084 8.047 1 77.5 97 VAL B N 1
ATOM 2158 C CA . VAL B 1 97 ? -10.461 2.887 8.391 1 77.5 97 VAL B CA 1
ATOM 2159 C C . VAL B 1 97 ? -10.562 4.262 7.734 1 77.5 97 VAL B C 1
ATOM 2161 O O . VAL B 1 97 ? -10.312 5.285 8.375 1 77.5 97 VAL B O 1
ATOM 2164 N N . ILE B 1 98 ? -10.992 4.281 6.477 1 80.25 98 ILE B N 1
ATOM 2165 C CA . ILE B 1 98 ? -11.109 5.566 5.797 1 80.25 98 ILE B CA 1
ATOM 2166 C C . ILE B 1 98 ? -12.156 6.426 6.496 1 80.25 98 ILE B C 1
ATOM 2168 O O . ILE B 1 98 ? -11.953 7.629 6.688 1 80.25 98 ILE B O 1
ATOM 2172 N N . LYS B 1 99 ? -13.25 5.805 6.855 1 83.25 99 LYS B N 1
ATOM 2173 C CA . LYS B 1 99 ? -14.281 6.543 7.57 1 83.25 99 LYS B CA 1
ATOM 2174 C C . LYS B 1 99 ? -13.758 7.09 8.891 1 83.25 99 LYS B C 1
ATOM 2176 O O . LYS B 1 99 ? -13.992 8.258 9.227 1 83.25 99 LYS B O 1
ATOM 2181 N N . LYS B 1 100 ? -13.039 6.27 9.641 1 87 100 LYS B N 1
ATOM 2182 C CA . LYS B 1 100 ? -12.469 6.691 10.914 1 87 100 LYS B CA 1
ATOM 2183 C C . LYS B 1 100 ? -11.43 7.789 10.719 1 87 100 LYS B C 1
ATOM 2185 O O . LYS B 1 100 ? -11.336 8.719 11.523 1 87 100 LYS B O 1
ATOM 2190 N N . CYS B 1 101 ? -10.648 7.625 9.617 1 87 101 CYS B N 1
ATOM 2191 C CA . CYS B 1 101 ? -9.672 8.656 9.289 1 87 101 CYS B CA 1
ATOM 2192 C C . CYS B 1 101 ? -10.352 10.016 9.133 1 87 101 CYS B C 1
ATOM 2194 O O . CYS B 1 101 ? -9.883 11.016 9.688 1 87 101 CYS B O 1
ATOM 2196 N N . VAL B 1 102 ? -11.438 10.023 8.5 1 89.12 102 VAL B N 1
ATOM 2197 C CA . VAL B 1 102 ? -12.117 11.273 8.188 1 89.12 102 VAL B CA 1
ATOM 2198 C C . VAL B 1 102 ? -12.828 11.805 9.438 1 89.12 102 VAL B C 1
ATOM 2200 O O . VAL B 1 102 ? -12.633 12.953 9.828 1 89.12 102 VAL B O 1
ATOM 2203 N N . THR B 1 103 ? -13.609 10.984 10.156 1 90.94 103 THR B N 1
ATOM 2204 C CA . THR B 1 103 ? -14.562 11.453 11.148 1 90.94 103 THR B CA 1
ATOM 2205 C C . THR B 1 103 ? -13.875 11.656 12.5 1 90.94 103 THR B C 1
ATOM 2207 O O . THR B 1 103 ? -14.289 12.508 13.289 1 90.94 103 THR B O 1
ATOM 2210 N N . ASP B 1 104 ? -12.82 10.852 12.719 1 91.38 104 ASP B N 1
ATOM 2211 C CA . ASP B 1 104 ? -12.164 10.953 14.023 1 91.38 104 ASP B CA 1
ATOM 2212 C C . ASP B 1 104 ? -10.805 11.648 13.906 1 91.38 104 ASP B C 1
ATOM 2214 O O . ASP B 1 104 ? -10.594 12.703 14.5 1 91.38 104 ASP B O 1
ATOM 2218 N N . TYR B 1 105 ? -10.039 11.156 13.055 1 91.19 105 TYR B N 1
ATOM 2219 C CA . TYR B 1 105 ? -8.633 11.547 13.078 1 91.19 105 TYR B CA 1
ATOM 2220 C C . TYR B 1 105 ? -8.438 12.906 12.406 1 91.19 105 TYR B C 1
ATOM 2222 O O . TYR B 1 105 ? -7.84 13.812 12.992 1 91.19 105 TYR B O 1
ATOM 2230 N N . TYR B 1 106 ? -9.039 13.133 11.25 1 93 106 TYR B N 1
ATOM 2231 C CA . TYR B 1 106 ? -8.812 14.391 10.547 1 93 106 TYR B CA 1
ATOM 2232 C C . TYR B 1 106 ? -9.695 15.5 11.109 1 93 106 TYR B C 1
ATOM 2234 O O . TYR B 1 106 ? -9.336 16.672 11.055 1 93 106 TYR B O 1
ATOM 2242 N N . ASP B 1 107 ? -10.883 15.141 11.68 1 94.31 107 ASP B N 1
ATOM 2243 C CA . ASP B 1 107 ? -11.641 16.141 12.438 1 94.31 107 ASP B CA 1
ATOM 2244 C C . ASP B 1 107 ? -10.812 16.688 13.594 1 94.31 107 ASP B C 1
ATOM 2246 O O . ASP B 1 107 ? -10.781 17.906 13.82 1 94.31 107 ASP B O 1
ATOM 2250 N N . ASP B 1 108 ? -10.117 15.812 14.273 1 91.38 108 ASP B N 1
ATOM 2251 C CA . ASP B 1 108 ? -9.281 16.219 15.398 1 91.38 108 ASP B CA 1
ATOM 2252 C C . ASP B 1 108 ? -8.094 17.047 14.938 1 91.38 108 ASP B C 1
ATOM 2254 O O . ASP B 1 108 ? -7.684 17.984 15.609 1 91.38 108 ASP B O 1
ATOM 2258 N N . LEU B 1 109 ? -7.523 16.625 13.812 1 93.56 109 LEU B N 1
ATOM 2259 C CA . LEU B 1 109 ? -6.402 17.375 13.242 1 93.56 109 LEU B CA 1
ATOM 2260 C C . LEU B 1 109 ? -6.789 18.828 12.977 1 93.56 109 LEU B C 1
ATOM 2262 O O . LEU B 1 109 ? -6.133 19.75 13.461 1 93.56 109 LEU B O 1
ATOM 2266 N N . VAL B 1 110 ? -7.887 19.047 12.242 1 94.94 110 VAL B N 1
ATOM 2267 C CA . VAL B 1 110 ? -8.328 20.375 11.875 1 94.94 110 VAL B CA 1
ATOM 2268 C C . VAL B 1 110 ? -8.719 21.172 13.125 1 94.94 110 VAL B C 1
ATOM 2270 O O . VAL B 1 110 ? -8.352 22.328 13.266 1 94.94 110 VAL B O 1
ATOM 2273 N N . PHE B 1 111 ? -9.398 20.5 14.031 1 95 111 PHE B N 1
ATOM 2274 C CA . PHE B 1 111 ? -9.812 21.125 15.281 1 95 111 PHE B CA 1
ATOM 2275 C C . PHE B 1 111 ? -8.602 21.594 16.078 1 95 111 PHE B C 1
ATOM 2277 O O . PHE B 1 111 ? -8.562 22.734 16.547 1 95 111 PHE B O 1
ATOM 2284 N N . SER B 1 112 ? -7.602 20.719 16.266 1 95.12 112 SER B N 1
ATOM 2285 C CA . SER B 1 112 ? -6.426 21.016 17.062 1 95.12 112 SER B CA 1
ATOM 2286 C C . SER B 1 112 ? -5.613 22.156 16.438 1 95.12 112 SER B C 1
ATOM 2288 O O . SER B 1 112 ? -5.113 23.031 17.156 1 95.12 112 SER B O 1
ATOM 2290 N N . LEU B 1 113 ? -5.516 22.203 15.148 1 96.5 113 LEU B N 1
ATOM 2291 C CA . LEU B 1 113 ? -4.805 23.281 14.484 1 96.5 113 LEU B CA 1
ATOM 2292 C C . LEU B 1 113 ? -5.547 24.609 14.656 1 96.5 113 LEU B C 1
ATOM 2294 O O . LEU B 1 113 ? -4.926 25.641 14.883 1 96.5 113 LEU B O 1
ATOM 2298 N N . LYS B 1 114 ? -6.902 24.547 14.555 1 97.19 114 LYS B N 1
ATOM 2299 C CA . LYS B 1 114 ? -7.699 25.75 14.773 1 97.19 114 LYS B CA 1
ATOM 2300 C C . LYS B 1 114 ? -7.57 26.25 16.203 1 97.19 114 LYS B C 1
ATOM 2302 O O . LYS B 1 114 ? -7.473 27.453 16.453 1 97.19 114 LYS B O 1
ATOM 2307 N N . SER B 1 115 ? -7.59 25.266 17.109 1 95.75 115 SER B N 1
ATOM 2308 C CA . SER B 1 115 ? -7.387 25.609 18.516 1 95.75 115 SER B CA 1
ATOM 2309 C C . SER B 1 115 ? -6.023 26.266 18.734 1 95.75 115 SER B C 1
ATOM 2311 O O . SER B 1 115 ? -5.914 27.266 19.422 1 95.75 115 SER B O 1
ATOM 2313 N N . SER B 1 116 ? -4.977 25.688 18.141 1 96.12 116 SER B N 1
ATOM 2314 C CA . SER B 1 116 ? -3.633 26.25 18.219 1 96.12 116 SER B CA 1
ATOM 2315 C C . SER B 1 116 ? -3.605 27.688 17.719 1 96.12 116 SER B C 1
ATOM 2317 O O . SER B 1 116 ? -3.07 28.562 18.391 1 96.12 116 SER B O 1
ATOM 2319 N N . LEU B 1 117 ? -4.238 27.922 16.594 1 96.75 117 LEU B N 1
ATOM 2320 C CA . LEU B 1 117 ? -4.285 29.25 16.016 1 96.75 117 LEU B CA 1
ATOM 2321 C C . LEU B 1 117 ? -4.961 30.234 16.953 1 96.75 117 LEU B C 1
ATOM 2323 O O . LEU B 1 117 ? -4.469 31.359 17.156 1 96.75 117 LEU B O 1
ATOM 2327 N N . SER B 1 118 ? -6.055 29.859 17.578 1 96.38 118 SER B N 1
ATOM 2328 C CA . SER B 1 118 ? -6.852 30.75 18.422 1 96.38 118 SER B CA 1
ATOM 2329 C C . SER B 1 118 ? -6.137 31.078 19.719 1 96.38 118 SER B C 1
ATOM 2331 O O . SER B 1 118 ? -6.422 32.094 20.359 1 96.38 118 SER B O 1
ATOM 2333 N N . GLU B 1 119 ? -5.164 30.219 20.078 1 94.5 119 GLU B N 1
ATOM 2334 C CA . GLU B 1 119 ? -4.531 30.344 21.391 1 94.5 119 GLU B CA 1
ATOM 2335 C C . GLU B 1 119 ? -3.17 31.031 21.281 1 94.5 119 GLU B C 1
ATOM 2337 O O . GLU B 1 119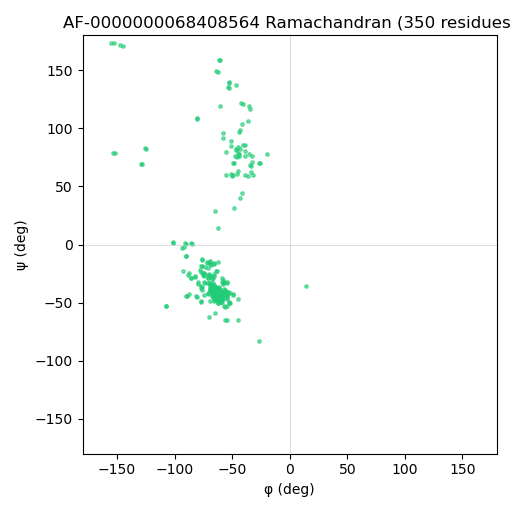 ? -2.521 31.297 22.297 1 94.5 119 GLU B O 1
ATOM 2342 N N . LEU B 1 120 ? -2.781 31.422 20.078 1 94.62 120 LEU B N 1
ATOM 2343 C CA . LEU B 1 120 ? -1.42 31.891 19.828 1 94.62 120 LEU B CA 1
ATOM 2344 C C . LEU B 1 120 ? -1.053 33.031 20.781 1 94.62 120 LEU B C 1
ATOM 2346 O O . LEU B 1 120 ? 0.057 33.062 21.312 1 94.62 120 LEU B O 1
ATOM 2350 N N . VAL B 1 121 ? -1.993 33.938 20.938 1 93.12 121 VAL B N 1
ATOM 2351 C CA . VAL B 1 121 ? -1.71 35.156 21.719 1 93.12 121 VAL B CA 1
ATOM 2352 C C . VAL B 1 121 ? -2.025 34.906 23.188 1 93.12 121 VAL B C 1
ATOM 2354 O O . VAL B 1 121 ? -1.198 35.188 24.062 1 93.12 121 VAL B O 1
ATOM 2357 N N . LYS B 1 122 ? -3.129 34.281 23.578 1 95.12 122 LYS B N 1
ATOM 2358 C CA . LYS B 1 122 ? -3.629 34.156 24.938 1 95.12 122 LYS B CA 1
ATOM 2359 C C . LYS B 1 122 ? -2.838 33.094 25.719 1 95.12 122 LYS B C 1
ATOM 2361 O O . LYS B 1 122 ? -2.57 33.281 26.922 1 95.12 122 LYS B O 1
ATOM 2366 N N . ASN B 1 123 ? -2.459 32.062 25.031 1 95.31 123 ASN B N 1
ATOM 2367 C CA . ASN B 1 123 ? -1.776 30.953 25.703 1 95.31 123 ASN B CA 1
ATOM 2368 C C . ASN B 1 123 ? -0.86 30.188 24.75 1 95.31 123 ASN B C 1
ATOM 2370 O O . ASN B 1 123 ? -1.21 29.109 24.266 1 95.31 123 ASN B O 1
ATOM 2374 N N . PRO B 1 124 ? 0.331 30.703 24.453 1 91.88 124 PRO B N 1
ATOM 2375 C CA . PRO B 1 124 ? 1.256 30.109 23.5 1 91.88 124 PRO B CA 1
ATOM 2376 C C . PRO B 1 124 ? 1.641 28.672 23.859 1 91.88 124 PRO B C 1
ATOM 2378 O O . PRO B 1 124 ? 1.883 27.844 22.984 1 91.88 124 PRO B O 1
ATOM 2381 N N . LEU B 1 125 ? 1.672 28.328 25.125 1 88.94 125 LEU B N 1
ATOM 2382 C CA . LEU B 1 125 ? 1.996 26.969 25.547 1 88.94 125 LEU B CA 1
ATOM 2383 C C . LEU B 1 125 ? 0.906 26 25.109 1 88.94 125 LEU B C 1
ATOM 2385 O O . LEU B 1 125 ? 1.202 24.906 24.625 1 88.94 125 LEU B O 1
ATOM 2389 N N . LEU B 1 126 ? -0.341 26.422 25.312 1 90.62 126 LEU B N 1
ATOM 2390 C CA . LEU B 1 126 ? -1.46 25.578 24.891 1 90.62 126 LEU B CA 1
ATOM 2391 C C . LEU B 1 126 ? -1.535 25.5 23.375 1 90.62 126 LEU B C 1
ATOM 2393 O O . LEU B 1 126 ? -1.885 24.453 22.828 1 90.62 126 LEU B O 1
ATOM 2397 N N . ALA B 1 127 ? -1.2 26.672 22.703 1 94.69 127 ALA B N 1
ATOM 2398 C CA . ALA B 1 127 ? -1.129 26.656 21.25 1 94.69 127 ALA B CA 1
ATOM 2399 C C . ALA B 1 127 ? -0.116 25.625 20.766 1 94.69 127 ALA B C 1
ATOM 2401 O O . ALA B 1 127 ? -0.391 24.875 19.812 1 94.69 127 ALA B O 1
ATOM 2402 N N . ASN B 1 128 ? 1.014 25.578 21.438 1 92.94 128 ASN B N 1
ATOM 2403 C CA . ASN B 1 128 ? 2.068 24.625 21.078 1 92.94 128 ASN B CA 1
ATOM 2404 C C . ASN B 1 128 ? 1.632 23.188 21.328 1 92.94 128 ASN B C 1
ATOM 2406 O O . ASN B 1 128 ? 1.891 22.312 20.5 1 92.94 128 ASN B O 1
ATOM 2410 N N . TYR B 1 129 ? 0.928 22.969 22.406 1 88.44 129 TYR B N 1
ATOM 2411 C CA . TYR B 1 129 ? 0.415 21.641 22.719 1 88.44 129 TYR B CA 1
ATOM 2412 C C . TYR B 1 129 ? -0.607 21.188 21.688 1 88.44 129 TYR B C 1
ATOM 2414 O O . TYR B 1 129 ? -0.54 20.047 21.203 1 88.44 129 TYR B O 1
ATOM 2422 N N . ASP B 1 130 ? -1.516 22.062 21.328 1 92.25 130 ASP B N 1
ATOM 2423 C CA . ASP B 1 130 ? -2.527 21.719 20.344 1 92.25 130 ASP B CA 1
ATOM 2424 C C . ASP B 1 130 ? -1.889 21.453 18.984 1 92.25 130 ASP B C 1
ATOM 2426 O O . ASP B 1 130 ? -2.352 20.594 18.234 1 92.25 130 ASP B O 1
ATOM 2430 N N . ALA B 1 131 ? -0.812 22.219 18.625 1 93 131 ALA B N 1
ATOM 2431 C CA . ALA B 1 131 ? -0.115 22 17.359 1 93 131 ALA B CA 1
ATOM 2432 C C . ALA B 1 131 ? 0.481 20.594 17.297 1 93 131 ALA B C 1
ATOM 2434 O O . ALA B 1 131 ? 0.339 19.906 16.297 1 93 131 ALA B O 1
ATOM 2435 N N . VAL B 1 132 ? 1.094 20.109 18.375 1 88.62 132 VAL B N 1
ATOM 2436 C CA . VAL B 1 132 ? 1.764 18.812 18.344 1 88.62 132 VAL B CA 1
ATOM 2437 C C . VAL B 1 132 ? 0.726 17.703 18.391 1 88.62 132 VAL B C 1
ATOM 2439 O O . VAL B 1 132 ? 0.852 16.703 17.688 1 88.62 132 VAL B O 1
ATOM 2442 N N . ILE B 1 133 ? -0.341 17.859 19.172 1 89.06 133 ILE B N 1
ATOM 2443 C CA . ILE B 1 133 ? -1.346 16.812 19.312 1 89.06 133 ILE B CA 1
ATOM 2444 C C . ILE B 1 133 ? -2.107 16.656 18 1 89.06 133 ILE B C 1
ATOM 2446 O O . ILE B 1 133 ? -2.6 15.57 17.672 1 89.06 133 ILE B O 1
ATOM 2450 N N . ALA B 1 134 ? -2.178 17.75 17.219 1 91.06 134 ALA B N 1
ATOM 2451 C CA . ALA B 1 134 ? -2.832 17.688 15.914 1 91.06 134 ALA B CA 1
ATOM 2452 C C . ALA B 1 134 ? -2.232 16.578 15.062 1 91.06 134 ALA B C 1
ATOM 2454 O O . ALA B 1 134 ? -2.941 15.938 14.273 1 91.06 134 ALA B O 1
ATOM 2455 N N . GLY B 1 135 ? -0.943 16.266 15.195 1 89.06 135 GLY B N 1
ATOM 2456 C CA . GLY B 1 135 ? -0.261 15.266 14.398 1 89.06 135 GLY B CA 1
ATOM 2457 C C . GLY B 1 135 ? -0.708 13.852 14.711 1 89.06 135 GLY B C 1
ATOM 2458 O O . GLY B 1 135 ? -0.466 12.93 13.93 1 89.06 135 GLY B O 1
ATOM 2459 N N . ASP B 1 136 ? -1.402 13.609 15.82 1 84.38 136 ASP B N 1
ATOM 2460 C CA . ASP B 1 136 ? -1.87 12.289 16.219 1 84.38 136 ASP B CA 1
ATOM 2461 C C . ASP B 1 136 ? -2.91 11.758 15.234 1 84.38 136 ASP B C 1
ATOM 2463 O O . ASP B 1 136 ? -2.953 10.555 14.953 1 84.38 136 ASP B O 1
ATOM 2467 N N . GLY B 1 137 ? -3.73 12.719 14.758 1 88 137 GLY B N 1
ATOM 2468 C CA . GLY B 1 137 ? -4.754 12.305 13.812 1 88 137 GLY B CA 1
ATOM 2469 C C . GLY B 1 137 ? -4.195 11.562 12.609 1 88 137 GLY B C 1
ATOM 24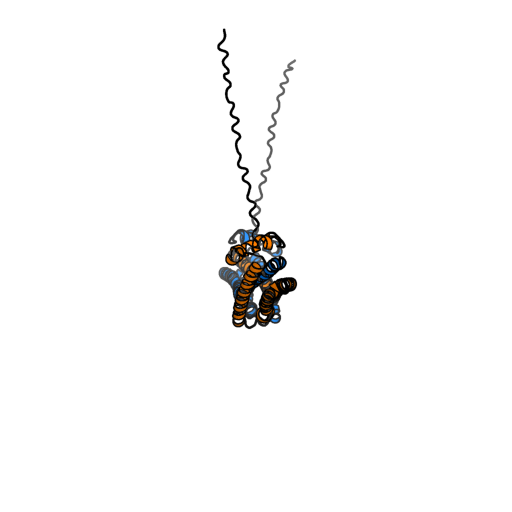70 O O . GLY B 1 137 ? -4.438 10.367 12.445 1 88 137 GLY B O 1
ATOM 2471 N N . PRO B 1 138 ? -3.375 12.234 11.758 1 87.5 138 PRO B N 1
ATOM 2472 C CA . PRO B 1 138 ? -2.771 11.555 10.609 1 87.5 138 PRO B CA 1
ATOM 2473 C C . PRO B 1 138 ? -1.933 10.344 11.008 1 87.5 138 PRO B C 1
ATOM 2475 O O . PRO B 1 138 ? -1.885 9.352 10.273 1 87.5 138 PRO B O 1
ATOM 2478 N N . LYS B 1 139 ? -1.252 10.359 12.172 1 81.44 139 LYS B N 1
ATOM 2479 C CA . LYS B 1 139 ? -0.479 9.219 12.656 1 81.44 139 LYS B CA 1
ATOM 2480 C C . LYS B 1 139 ? -1.379 8.016 12.906 1 81.44 139 LYS B C 1
ATOM 2482 O O . LYS B 1 139 ? -1.058 6.898 12.5 1 81.44 139 LYS B O 1
ATOM 2487 N N . ASN B 1 140 ? -2.49 8.289 13.617 1 81.5 140 ASN B N 1
ATOM 2488 C CA . ASN B 1 140 ? -3.441 7.219 13.906 1 81.5 140 ASN B CA 1
ATOM 2489 C C . ASN B 1 140 ? -4.082 6.676 12.633 1 81.5 140 ASN B C 1
ATOM 2491 O O . ASN B 1 140 ? -4.262 5.465 12.492 1 81.5 140 ASN B O 1
ATOM 2495 N N . CYS B 1 141 ? -4.395 7.582 11.734 1 83.62 141 CYS B N 1
ATOM 2496 C CA . CYS B 1 141 ? -4.934 7.141 10.453 1 83.62 141 CYS B CA 1
ATOM 2497 C C . CYS B 1 141 ? -3.951 6.223 9.734 1 83.62 141 CYS B C 1
ATOM 2499 O O . CYS B 1 141 ? -4.336 5.16 9.242 1 83.62 141 CYS B O 1
ATOM 2501 N N . GLU B 1 142 ? -2.699 6.656 9.719 1 79.12 142 GLU B N 1
ATOM 2502 C CA . GLU B 1 142 ? -1.664 5.848 9.086 1 79.12 142 GLU B CA 1
ATOM 2503 C C . GLU B 1 142 ? -1.537 4.484 9.758 1 79.12 142 GLU B C 1
ATOM 2505 O O . GLU B 1 142 ? -1.411 3.461 9.086 1 79.12 142 GLU B O 1
ATOM 2510 N N . SER B 1 143 ? -1.583 4.574 11.039 1 73.56 143 SER B N 1
ATOM 2511 C CA . SER B 1 143 ? -1.48 3.336 11.805 1 73.56 143 SER B CA 1
ATOM 2512 C C . SER B 1 143 ? -2.646 2.4 11.508 1 73.56 143 SER B C 1
ATOM 2514 O O . SER B 1 143 ? -2.449 1.203 11.289 1 73.56 143 SER B O 1
ATOM 2516 N N . ASP B 1 144 ? -3.873 3.02 11.547 1 75 144 ASP B N 1
ATOM 2517 C CA . ASP B 1 144 ? -5.059 2.223 11.25 1 75 144 ASP B CA 1
ATOM 2518 C C . ASP B 1 144 ? -5.008 1.668 9.828 1 75 144 ASP B C 1
ATOM 2520 O O . ASP B 1 144 ? -5.426 0.534 9.586 1 75 144 ASP B O 1
ATOM 2524 N N . LEU B 1 145 ? -4.645 2.629 8.914 1 72.88 145 LEU B N 1
ATOM 2525 C CA . LEU B 1 145 ? -4.473 2.18 7.539 1 72.88 145 LEU B CA 1
ATOM 2526 C C . LEU B 1 145 ? -3.514 0.997 7.465 1 72.88 145 LEU B C 1
ATOM 2528 O O . LEU B 1 145 ? -3.756 0.042 6.723 1 72.88 145 LEU B O 1
ATOM 2532 N N . GLY B 1 146 ? -2.414 1.393 8.195 1 62.31 146 GLY B N 1
ATOM 2533 C CA . GLY B 1 146 ? -1.448 0.305 8.234 1 62.31 146 GLY B CA 1
ATOM 2534 C C . GLY B 1 146 ? -2.025 -0.984 8.781 1 62.31 146 GLY B C 1
ATOM 2535 O O . GLY B 1 146 ? -1.678 -2.074 8.32 1 62.31 146 GLY B O 1
ATOM 2536 N N . ARG B 1 147 ? -2.885 -0.522 9.914 1 60.62 147 ARG B N 1
ATOM 2537 C CA . ARG B 1 147 ? -3.523 -1.688 10.516 1 60.62 147 ARG B CA 1
ATOM 2538 C C . ARG B 1 147 ? -4.562 -2.293 9.578 1 60.62 147 ARG B C 1
ATOM 2540 O O . ARG B 1 147 ? -4.781 -3.506 9.586 1 60.62 147 ARG B O 1
ATOM 2547 N N . GLU B 1 148 ? -5.41 -1.137 9.102 1 54.78 148 GLU B N 1
ATOM 2548 C CA . GLU B 1 148 ? -6.363 -1.629 8.109 1 54.78 148 GLU B CA 1
ATOM 2549 C C . GLU B 1 148 ? -5.648 -2.139 6.859 1 54.78 148 GLU B C 1
ATOM 2551 O O . GLU B 1 148 ? -6.121 -3.068 6.203 1 54.78 148 GLU B O 1
ATOM 2556 N N . LYS B 1 149 ? -4.883 -0.684 6.488 1 49.47 149 LYS B N 1
ATOM 2557 C CA . LYS B 1 149 ? -4.023 -1.118 5.391 1 49.47 149 LYS B CA 1
ATOM 2558 C C . LYS B 1 149 ? -3.568 -2.561 5.586 1 49.47 149 LYS B C 1
ATOM 2560 O O . LYS B 1 149 ? -2.971 -2.895 6.613 1 49.47 149 LYS B O 1
ATOM 2565 N N . ILE B 1 150 ? -4.348 -3.17 5.445 1 41.88 150 ILE B N 1
ATOM 2566 C CA . ILE B 1 150 ? -4.195 -4.621 5.41 1 41.88 150 ILE B CA 1
ATOM 2567 C C . ILE B 1 150 ? -2.738 -4.98 5.121 1 41.88 150 ILE B C 1
ATOM 2569 O O . ILE B 1 150 ? -2.188 -4.59 4.09 1 41.88 150 ILE B O 1
ATOM 2573 N N . VAL B 1 151 ? -1.659 -4.938 6.062 1 43.19 151 VAL B N 1
ATOM 2574 C CA . VAL B 1 151 ? -0.571 -5.895 6.219 1 43.19 151 VAL B CA 1
ATOM 2575 C C . VAL B 1 151 ? -0.516 -6.816 5 1 43.19 151 VAL B C 1
ATOM 2577 O O . VAL B 1 151 ? 0.568 -7.145 4.512 1 43.19 151 VAL B O 1
ATOM 2580 N N . ASN B 1 152 ? -1.791 -7.082 4.531 1 48.25 152 ASN B N 1
ATOM 2581 C CA . ASN B 1 152 ? -2.07 -8.234 3.689 1 48.25 152 ASN B CA 1
ATOM 2582 C C . ASN B 1 152 ? -1.639 -7.996 2.246 1 48.25 152 ASN B C 1
ATOM 2584 O O . ASN B 1 152 ? -1.221 -8.93 1.556 1 48.25 152 ASN B O 1
ATOM 2588 N N . SER B 1 153 ? -1.6 -6.457 2.1 1 56.41 153 SER B N 1
ATOM 2589 C CA . SER B 1 153 ? -1.265 -6.246 0.695 1 56.41 153 SER B CA 1
ATOM 2590 C C . SER B 1 153 ? 0.205 -6.547 0.425 1 56.41 153 SER B C 1
ATOM 2592 O O . SER B 1 153 ? 0.542 -7.168 -0.586 1 56.41 153 SER B O 1
ATOM 2594 N N . SER B 1 154 ? 0.989 -5.949 1.522 1 59.75 154 SER B N 1
ATOM 2595 C CA . SER B 1 154 ? 2.391 -6.27 1.268 1 59.75 154 SER B CA 1
ATOM 2596 C C . SER B 1 154 ? 2.623 -7.777 1.269 1 59.75 154 SER B C 1
ATOM 2598 O O . SER B 1 154 ? 3.354 -8.297 0.423 1 59.75 154 SER B O 1
ATOM 2600 N N . SER B 1 155 ? 2.018 -8.398 2.256 1 65.94 155 SER B N 1
ATOM 2601 C CA . SER B 1 155 ? 2.145 -9.852 2.275 1 65.94 155 SER B CA 1
ATOM 2602 C C . SER B 1 155 ? 1.52 -10.477 1.033 1 65.94 155 SER B C 1
ATOM 2604 O O . SER B 1 155 ? 2.111 -11.367 0.416 1 65.94 155 SER B O 1
ATOM 2606 N N . ILE B 1 156 ? 0.343 -9.859 0.682 1 74.94 156 ILE B N 1
ATOM 2607 C CA . ILE B 1 156 ? -0.321 -10.383 -0.506 1 74.94 156 ILE B CA 1
ATOM 2608 C C . ILE B 1 156 ? 0.504 -10.055 -1.747 1 74.94 156 ILE B C 1
ATOM 2610 O O . ILE B 1 156 ? 0.664 -10.898 -2.637 1 74.94 156 ILE B O 1
ATOM 2614 N N . SER B 1 157 ? 1.071 -8.797 -1.679 1 74.56 157 SER B N 1
ATOM 2615 C CA . SER B 1 157 ? 1.918 -8.398 -2.801 1 74.56 157 SER B CA 1
ATOM 2616 C C . SER B 1 157 ? 3.145 -9.297 -2.908 1 74.56 157 SER B C 1
ATOM 2618 O O . SER B 1 157 ? 3.537 -9.695 -4.008 1 74.56 157 SER B O 1
ATOM 2620 N N . THR B 1 158 ? 3.75 -9.555 -1.767 1 74.44 158 THR B N 1
ATOM 2621 C CA . THR B 1 158 ? 4.887 -10.469 -1.76 1 74.44 158 THR B CA 1
ATOM 2622 C C . THR B 1 158 ? 4.477 -11.852 -2.273 1 74.44 158 THR B C 1
ATOM 2624 O O . THR B 1 158 ? 5.172 -12.438 -3.1 1 74.44 158 THR B O 1
ATOM 2627 N N . ILE B 1 159 ? 3.312 -12.32 -1.852 1 80.44 159 ILE B N 1
ATOM 2628 C CA . ILE B 1 159 ? 2.801 -13.617 -2.283 1 80.44 159 ILE B CA 1
ATOM 2629 C C . ILE B 1 159 ? 2.508 -13.586 -3.781 1 80.44 159 ILE B C 1
ATOM 2631 O O . ILE B 1 159 ? 2.895 -14.5 -4.516 1 80.44 159 ILE B O 1
ATOM 2635 N N . ASN B 1 160 ? 1.851 -12.445 -4.223 1 78.06 160 ASN B N 1
ATOM 2636 C CA . ASN B 1 160 ? 1.562 -12.312 -5.648 1 78.06 160 ASN B CA 1
ATOM 2637 C C . ASN B 1 160 ? 2.84 -12.336 -6.484 1 78.06 160 ASN B C 1
ATOM 2639 O O . ASN B 1 160 ? 2.893 -13 -7.523 1 78.06 160 ASN B O 1
ATOM 2643 N N . ASN B 1 161 ? 3.838 -11.617 -6 1 78.69 161 ASN B N 1
ATOM 2644 C CA . ASN B 1 161 ? 5.113 -11.578 -6.711 1 78.69 161 ASN B CA 1
ATOM 2645 C C . ASN B 1 161 ? 5.766 -12.961 -6.762 1 78.69 161 ASN B C 1
ATOM 2647 O O . ASN B 1 161 ? 6.262 -13.375 -7.809 1 78.69 161 ASN B O 1
ATOM 2651 N N . GLU B 1 162 ? 5.758 -13.68 -5.656 1 84.94 162 GLU B N 1
ATOM 2652 C CA . GLU B 1 162 ? 6.344 -15.016 -5.602 1 84.94 162 GLU B CA 1
ATOM 2653 C C . GLU B 1 162 ? 5.598 -15.984 -6.52 1 84.94 162 GLU B C 1
ATOM 2655 O O . GLU B 1 162 ? 6.219 -16.766 -7.25 1 84.94 162 GLU B O 1
ATOM 2660 N N . MET B 1 163 ? 4.227 -15.945 -6.492 1 90.44 163 MET B N 1
ATOM 2661 C CA . MET B 1 163 ? 3.455 -16.859 -7.32 1 90.44 163 MET B CA 1
ATOM 2662 C C . MET B 1 163 ? 3.621 -16.547 -8.805 1 90.44 163 MET B C 1
ATOM 2664 O O . MET B 1 163 ? 3.719 -17.438 -9.633 1 90.44 163 MET B O 1
ATOM 2668 N N . GLN B 1 164 ? 3.666 -15.172 -9.117 1 87.62 164 GLN B N 1
ATOM 2669 C CA . GLN B 1 164 ? 3.928 -14.789 -10.5 1 87.62 164 GLN B CA 1
ATOM 2670 C C . GLN B 1 164 ? 5.293 -15.289 -10.961 1 87.62 164 GLN B C 1
ATOM 2672 O O . GLN B 1 164 ? 5.441 -15.75 -12.094 1 87.62 164 GLN B O 1
ATOM 2677 N N . PHE B 1 165 ? 6.258 -15.242 -10.086 1 89.56 165 PHE B N 1
ATOM 2678 C CA . PHE B 1 165 ? 7.609 -15.672 -10.43 1 89.56 165 PHE B CA 1
ATOM 2679 C C . PHE B 1 165 ? 7.652 -17.188 -10.633 1 89.56 165 PHE B C 1
ATOM 2681 O O . PHE B 1 165 ? 8.344 -17.672 -11.539 1 89.56 165 PHE B O 1
ATOM 2688 N N . LEU B 1 166 ? 6.941 -17.984 -9.789 1 92.81 166 LEU B N 1
ATOM 2689 C CA . LEU B 1 166 ? 6.871 -19.438 -9.984 1 92.81 166 LEU B CA 1
ATOM 2690 C C . LEU B 1 166 ? 6.32 -19.766 -11.367 1 92.81 166 LEU B C 1
ATOM 2692 O O . LEU B 1 166 ? 6.832 -20.656 -12.047 1 92.81 166 LEU B O 1
ATOM 2696 N N . SER B 1 167 ? 5.203 -18.984 -11.766 1 93.31 167 SER B N 1
ATOM 2697 C CA . SER B 1 167 ? 4.656 -19.156 -13.109 1 93.31 167 SER B CA 1
ATOM 2698 C C . SER B 1 167 ? 5.699 -18.859 -14.18 1 93.31 167 SER B C 1
ATOM 2700 O O . SER B 1 167 ? 5.828 -19.594 -15.156 1 93.31 167 SER B O 1
ATOM 2702 N N . TYR B 1 168 ? 6.48 -17.797 -14.023 1 90.31 168 TYR B N 1
ATOM 2703 C CA . TYR B 1 168 ? 7.516 -17.406 -14.969 1 90.31 168 TYR B CA 1
ATOM 2704 C C . TYR B 1 168 ? 8.594 -18.469 -15.086 1 90.31 168 TYR B C 1
ATOM 2706 O O . TYR B 1 168 ? 9.008 -18.828 -16.188 1 90.31 168 TYR B O 1
ATOM 2714 N N . VAL B 1 169 ? 9.039 -19.031 -13.969 1 92.88 169 VAL B N 1
ATOM 2715 C CA . VAL B 1 169 ? 10.07 -20.062 -14 1 92.88 169 VAL B CA 1
ATOM 2716 C C . VAL B 1 169 ? 9.5 -21.344 -14.617 1 92.88 169 VAL B C 1
ATOM 2718 O O . VAL B 1 169 ? 10.203 -22.047 -15.352 1 92.88 169 VAL B O 1
ATOM 2721 N N . ALA B 1 170 ? 8.227 -21.641 -14.242 1 95 170 ALA B N 1
ATOM 2722 C CA . ALA B 1 170 ? 7.586 -22.781 -14.898 1 95 170 ALA B CA 1
ATOM 2723 C C . ALA B 1 170 ? 7.582 -22.594 -16.406 1 95 170 ALA B C 1
ATOM 2725 O O . ALA B 1 170 ? 7.824 -23.547 -17.156 1 95 170 ALA B O 1
ATOM 2726 N N . TYR B 1 171 ? 7.301 -21.328 -16.875 1 93 171 TYR B N 1
ATOM 2727 C CA . TYR B 1 171 ? 7.355 -20.984 -18.297 1 93 171 TYR B CA 1
ATOM 2728 C C . TYR B 1 171 ? 8.75 -21.234 -18.859 1 93 171 TYR B C 1
ATOM 2730 O O . TYR B 1 171 ? 8.891 -21.859 -19.906 1 93 171 TYR B O 1
ATOM 2738 N N . LEU B 1 172 ? 9.781 -20.781 -18.234 1 91.75 172 LEU B N 1
ATOM 2739 C CA . LEU B 1 172 ? 11.148 -21 -18.688 1 91.75 172 LEU B CA 1
ATOM 2740 C C . LEU B 1 172 ? 11.477 -22.484 -18.75 1 91.75 172 LEU B C 1
ATOM 2742 O O . LEU B 1 172 ? 12.078 -22.953 -19.719 1 91.75 172 LEU B O 1
ATOM 2746 N N . ALA B 1 173 ? 11.031 -23.281 -17.672 1 94.12 173 ALA B N 1
ATOM 2747 C CA . ALA B 1 173 ? 11.344 -24.703 -17.578 1 94.12 173 ALA B CA 1
ATOM 2748 C C . ALA B 1 173 ? 10.656 -25.484 -18.688 1 94.12 173 ALA B C 1
ATOM 2750 O O . ALA B 1 173 ? 11.281 -26.312 -19.344 1 94.12 173 ALA B O 1
ATOM 2751 N N . THR B 1 174 ? 9.406 -25.172 -18.906 1 93.56 174 THR B N 1
ATOM 2752 C CA . THR B 1 174 ? 8.641 -25.938 -19.875 1 93.56 174 THR B CA 1
ATOM 2753 C C . THR B 1 174 ? 9.023 -25.547 -21.297 1 93.56 174 THR B C 1
ATOM 2755 O O . THR B 1 174 ? 8.758 -26.297 -22.234 1 93.56 174 THR B O 1
ATOM 2758 N N . ALA B 1 175 ? 9.656 -24.359 -21.484 1 89.38 175 ALA B N 1
ATOM 2759 C CA . ALA B 1 175 ? 10.117 -23.922 -22.797 1 89.38 175 ALA B CA 1
ATOM 2760 C C . ALA B 1 175 ? 11.273 -24.781 -23.281 1 89.38 175 ALA B C 1
ATOM 2762 O O . ALA B 1 175 ? 11.594 -24.781 -24.484 1 89.38 175 ALA B O 1
ATOM 2763 N N . ASN B 1 176 ? 11.93 -25.516 -22.406 1 82.12 176 ASN B N 1
ATOM 2764 C CA . ASN B 1 176 ? 13.086 -26.344 -22.75 1 82.12 176 ASN B CA 1
ATOM 2765 C C . ASN B 1 176 ? 12.672 -27.75 -23.156 1 82.12 176 ASN B C 1
ATOM 2767 O O . ASN B 1 176 ? 13.523 -28.609 -23.422 1 82.12 176 ASN B O 1
ATOM 2771 N N . LEU B 1 177 ? 11.367 -27.953 -23.125 1 86.5 177 LEU B N 1
ATOM 2772 C CA . LEU B 1 177 ? 10.875 -29.266 -23.516 1 86.5 177 LEU B CA 1
ATOM 2773 C C . LEU B 1 177 ? 10.711 -29.359 -25.031 1 86.5 177 LEU B C 1
ATOM 2775 O O . LEU B 1 177 ? 10.5 -28.344 -25.703 1 86.5 177 LEU B O 1
#

Nearest PDB structures (foldseek):
  8cqn-assembly1_B  TM=3.006E-01  e=3.356E+00  Borreliella burgdorferi B31
  8cqn-assembly1_B  TM=3.057E-01  e=2.603E+00  Borreliella burgdorferi B31

Radius of gyration: 36.64 Å; Cα contacts (8 Å, |Δi|>4): 416; chains: 2; bounding box: 115×103×52 Å

pLDDT: mean 78.66, std 18.78, range [29.66, 97.19]

Foldseek 3Di:
DCPPPPPPVPPPPPPPPPPPPPVPPPPDQPQLVVLVPDPDDVSSVVSVVVVVVPVVLSPDPDDLSNLLVVLVVQLVVLVVVLVVLVVCCVVVVPDPLSVCLNPPQSVLLNVLSVVLNVCVPVPNPSSVVSNVVSVVSVVVSVVVCCVVVVPCCVVVVVVVVVVVVVVVVVVVVVVVD/DDPPPCCVPCPPPPPPPPPPPPVPPPPDQPQLVVLVPDPDDVSSVVSVVVVVVPVVLSPDPDDLSNLLVVLVVQLVVLVVVLVVLVVCCVVVVPDPLSVCLNPPQSVLLNVLSVVLNVCVPVPNPSSVVSNVVSVVSVVVSVVVCVVVVPPVCVVVVVVVVVVVVVVVVVVVVVVVD

Secondary structure (DSSP, 8-state):
-----------------------------HHHHHHHTSSSHHHHHHHHHHHHT-HHHHT-SSHHHHHHHHHHHHHHHHHHHHHHHHHHHHH-TT-HHHHHIIIIIIHHHHHHHHHHHHHTTT-HHHHHHHHHHHTHHHHHHHHHHHHHHHHHHHHHHHHHHHHHHHHHHHHHHHTT-/-----------------------------HHHHHHHTSSSHHHHHHHHHHHHT-HHHHT-SSHHHHHHHHHHHHHHHHHHHHHHHHHHHHH-TT-HHHHHIIIIIIHHHHHHHHHHHHHTTT-HHHHHHHHHHHTHHHHHHHHHHHHHS-HHHHHHHHHHHHHHHHHHHHHHHHTT-

InterPro domains:
  IPR035513 Invertase/pectin methylesterase inhibitor domain superfamily [G3DSA:1.20.140.40] (27-176)
  IPR035513 Invertase/pectin methylesterase inhibitor domain superfamily [SSF101148] (34-175)

Organism: Cicer arietinum (NCBI:txid3827)